Protein AF-A0A9N8VQR3-F1 (afdb_monomer_lite)

Secondary structure (DSSP, 8-state):
-PPEEEEEEE---------------PPPP--PPPSS-TTS-PPPPPPPSSHHHHHHHHHHHHHHHGGGSS----S-HHHHHHSS-TT-PPPPPPSSSSSB-TTT--BS--SS-SSSSSGGGTTT-EEEEEE-STTS-PPPHHHHHHHHHHHHHHHHHHHHS--STT-------EEE-SS-EEEEEE-TTS-EEEEEE-TT---HHHHHHHHHHHHIIIIIT-TT--TTS----HHHHHHHHHHHHHHH-

Sequence (249 aa):
MAQIFRLNLFRNSQQSSSHLFFRNLPSLFIQSYSTEPLFKSRPAPVPLANPREQKEFEELVRKNQGSFTSDSVQMDEEELLSSTHPDLRKKPPPQFEGDKNPETGEIGGPKQEPLIHGDWSYAGGLIYQKDFSEGLNKLTSNEYLVLAGTFHGVHAITSKISPVRNATSSGLEVLEADTFKLCCYQTLTGTKFLIIAEPTHGNIDLLLRRTYDIYCDYVMKNPFYTPEMPIKSELFDSNLAKLIKQVSS

pLDDT: mean 72.5, std 18.73, range [33.66, 94.88]

Organism: Funneliformis mosseae (NCBI:txid27381)

Foldseek 3Di:
DWDFFKKWKAFAADDDDDDDDDDDDDDDDDDDDDDDDPPDDDDDPDADPDPVVSVVVVVVCVVVVVVPDPPPPDDPPVVVVVVDDPPPDDDDDFPDDAQADPPPRDGNDGSHDPDDPVCLRNLTATQDMDTLDDPDDDDDPVVVRVVRSVQSVQQVVQQVPDPDPPDRDNGDAWDDDPAWIWGWDADPRRMIMIIIIGPPQPDVVVLSVVLVVLCCVQAVPDPPHDPPHHDPGPSSVVVNSVSSVVSVD

InterPro domains:
  IPR007233 Trafficking protein particle complex subunit [PF04099] (123-246)
  IPR007233 Trafficking protein particle complex subunit [PTHR23249] (123-247)
  IPR007233 Trafficking protein particle complex subunit [SM01399] (121-247)
  IPR011012 Longin-like domain superfamily [SSF64356] (123-246)

Radius of gyration: 26.96 Å; chains: 1; bounding box: 57×73×47 Å

Structure (mmCIF, N/CA/C/O backbone):
data_AF-A0A9N8VQR3-F1
#
_entry.id   AF-A0A9N8VQR3-F1
#
loop_
_atom_site.group_PDB
_atom_site.id
_atom_site.type_symbol
_atom_site.label_atom_id
_atom_site.label_alt_id
_atom_site.label_comp_id
_atom_site.label_asym_id
_atom_site.label_entity_id
_atom_site.label_seq_id
_atom_site.pdbx_PDB_ins_code
_atom_site.Cartn_x
_atom_site.Cartn_y
_atom_site.Cartn_z
_atom_site.occupancy
_atom_site.B_iso_or_equiv
_atom_site.auth_seq_id
_atom_site.auth_comp_id
_atom_site.auth_asym_id
_atom_site.auth_atom_id
_atom_site.pdbx_PDB_model_num
ATOM 1 N N . MET A 1 1 ? 10.978 -22.270 6.032 1.00 40.97 1 MET A N 1
ATOM 2 C CA . MET A 1 1 ? 10.238 -21.255 6.810 1.00 40.97 1 MET A CA 1
ATOM 3 C C . MET A 1 1 ? 10.091 -20.046 5.902 1.00 40.97 1 MET A C 1
ATOM 5 O O . MET A 1 1 ? 11.048 -19.298 5.776 1.00 40.97 1 MET A O 1
ATOM 9 N N . ALA A 1 2 ? 8.979 -19.943 5.173 1.00 35.94 2 ALA A N 1
ATOM 10 C CA . ALA A 1 2 ? 8.769 -18.872 4.198 1.00 35.94 2 ALA A CA 1
ATOM 11 C C . ALA A 1 2 ? 8.345 -17.594 4.932 1.00 35.94 2 ALA A C 1
ATOM 13 O O . ALA A 1 2 ? 7.398 -17.623 5.717 1.00 35.94 2 ALA A O 1
ATOM 14 N N . GLN A 1 3 ? 9.066 -16.498 4.707 1.00 38.88 3 GLN A N 1
ATOM 15 C CA . GLN A 1 3 ? 8.853 -15.233 5.405 1.00 38.88 3 GLN A CA 1
ATOM 16 C C . GLN A 1 3 ? 8.046 -14.250 4.549 1.00 38.88 3 GLN A C 1
ATOM 18 O O . GLN A 1 3 ? 8.356 -13.986 3.387 1.00 38.88 3 GLN A O 1
ATOM 23 N N . ILE A 1 4 ? 7.005 -13.677 5.157 1.00 39.53 4 ILE A N 1
ATOM 24 C CA . ILE A 1 4 ? 6.326 -12.485 4.647 1.00 39.53 4 ILE A CA 1
ATOM 25 C C . ILE A 1 4 ? 7.159 -11.286 5.088 1.00 39.53 4 ILE A C 1
ATOM 27 O O . ILE A 1 4 ? 7.404 -11.071 6.279 1.00 39.53 4 ILE A O 1
ATOM 31 N N . PHE A 1 5 ? 7.620 -10.508 4.121 1.00 39.16 5 PHE A N 1
ATOM 32 C CA . PHE A 1 5 ? 8.585 -9.453 4.368 1.00 39.16 5 PHE A CA 1
ATOM 33 C C . PHE A 1 5 ? 7.894 -8.123 4.695 1.00 39.16 5 PHE A C 1
ATOM 35 O O . PHE A 1 5 ? 8.273 -7.493 5.683 1.00 39.16 5 PHE A O 1
ATOM 42 N N . ARG A 1 6 ? 6.844 -7.727 3.952 1.00 39.53 6 ARG A N 1
ATOM 43 C CA . ARG A 1 6 ? 6.175 -6.411 4.081 1.00 39.53 6 ARG A CA 1
ATOM 44 C C . ARG A 1 6 ? 4.711 -6.410 3.648 1.00 39.53 6 ARG A C 1
ATOM 46 O O . ARG A 1 6 ? 4.374 -7.092 2.688 1.00 39.53 6 ARG A O 1
ATOM 53 N N . LEU A 1 7 ? 3.890 -5.561 4.278 1.00 49.47 7 LEU A N 1
ATOM 54 C CA . LEU A 1 7 ? 2.571 -5.142 3.775 1.00 49.47 7 LEU A CA 1
ATOM 55 C C . LEU A 1 7 ? 2.522 -3.607 3.617 1.00 49.47 7 LEU A C 1
ATOM 57 O O . LEU A 1 7 ? 2.831 -2.898 4.575 1.00 49.47 7 LEU A O 1
ATOM 61 N N . ASN A 1 8 ? 2.087 -3.100 2.457 1.00 56.47 8 ASN A N 1
ATOM 62 C CA . ASN A 1 8 ? 1.837 -1.674 2.192 1.00 56.47 8 ASN A CA 1
ATOM 63 C C . ASN A 1 8 ? 0.393 -1.433 1.715 1.00 56.47 8 ASN A C 1
ATOM 65 O O . ASN A 1 8 ? -0.155 -2.249 0.977 1.00 56.47 8 ASN A O 1
ATOM 69 N N . LEU A 1 9 ? -0.217 -0.309 2.105 1.00 43.94 9 LEU A N 1
ATOM 70 C CA . LEU A 1 9 ? -1.575 0.092 1.699 1.00 43.94 9 LEU A CA 1
ATOM 71 C C . LEU A 1 9 ? -1.576 1.473 1.021 1.00 43.94 9 LEU A C 1
ATOM 73 O O . LEU A 1 9 ? -0.987 2.407 1.566 1.00 43.94 9 LEU A O 1
ATOM 77 N N . PHE A 1 10 ? -2.278 1.616 -0.111 1.00 57.84 10 PHE A N 1
ATOM 78 C CA . PHE A 1 10 ? -2.476 2.878 -0.866 1.00 57.84 10 PHE A CA 1
ATOM 79 C C . PHE A 1 10 ? -3.953 3.105 -1.166 1.00 57.84 10 PHE A C 1
ATOM 81 O O . PHE A 1 10 ? -4.648 2.116 -1.301 1.00 57.84 10 PHE A O 1
ATOM 88 N N . ARG A 1 11 ? -4.453 4.331 -1.359 1.00 44.41 11 ARG A N 1
ATOM 89 C CA . ARG A 1 11 ? -5.837 4.610 -1.818 1.00 44.41 11 ARG A CA 1
ATOM 90 C C . ARG A 1 11 ? -5.855 5.735 -2.860 1.00 44.41 11 ARG A C 1
ATOM 92 O O . ARG A 1 11 ? -4.900 6.493 -2.939 1.00 44.41 11 ARG A O 1
ATOM 99 N N . ASN A 1 12 ? -6.874 5.774 -3.728 1.00 47.09 12 ASN A N 1
ATOM 100 C CA . ASN A 1 12 ? -7.189 6.949 -4.554 1.00 47.09 12 ASN A CA 1
ATOM 101 C C . ASN A 1 12 ? -8.692 6.986 -4.918 1.00 47.09 12 ASN A C 1
ATOM 103 O O . ASN A 1 12 ? -9.285 5.932 -5.157 1.00 47.09 12 ASN A O 1
ATOM 107 N N . SER A 1 13 ? -9.292 8.183 -4.978 1.00 42.62 13 SER A N 1
ATOM 108 C CA . SER A 1 13 ? -10.693 8.421 -5.342 1.00 42.62 13 SER A CA 1
ATOM 109 C C . SER A 1 13 ? -10.833 8.983 -6.767 1.00 42.62 13 SER A C 1
ATOM 111 O O . SER A 1 13 ? -10.441 10.107 -7.056 1.00 42.62 13 SER A O 1
ATOM 113 N N . GLN A 1 14 ? -11.482 8.179 -7.604 1.00 47.22 14 GLN A N 1
ATOM 114 C CA . GLN A 1 14 ? -12.162 8.473 -8.867 1.00 47.22 14 GLN A CA 1
ATOM 115 C C . GLN A 1 14 ? -11.408 8.908 -10.135 1.00 47.22 14 GLN A C 1
ATOM 117 O O . GLN A 1 14 ? -10.571 9.804 -10.173 1.00 47.22 14 GLN A O 1
ATOM 122 N N . GLN A 1 15 ? -11.856 8.223 -11.194 1.00 58.06 15 GLN A N 1
ATOM 123 C CA . GLN A 1 15 ? -11.617 8.392 -12.620 1.00 58.06 15 GLN A CA 1
ATOM 124 C C . GLN A 1 15 ? -12.243 9.691 -13.139 1.00 58.06 15 GLN A C 1
ATOM 126 O O . GLN A 1 15 ? -13.401 9.982 -12.853 1.00 58.06 15 GLN A O 1
ATOM 131 N N . SER A 1 16 ? -11.543 10.385 -14.035 1.00 34.97 16 SER A N 1
ATOM 132 C CA . SER A 1 16 ? -12.211 11.173 -15.069 1.00 34.97 16 SER A CA 1
ATOM 133 C C . SER A 1 16 ? -11.405 11.147 -16.362 1.00 34.97 16 SER A C 1
ATOM 135 O O . SER A 1 16 ? -10.209 11.438 -16.395 1.00 34.97 16 SER A O 1
ATOM 137 N N . SER A 1 17 ? -12.091 10.718 -17.417 1.00 48.66 17 SER A N 1
ATOM 138 C CA . SER A 1 17 ? -11.646 10.715 -18.801 1.00 48.66 17 SER A CA 1
ATOM 139 C C . SER A 1 17 ? -11.522 12.134 -19.336 1.00 48.66 17 SER A C 1
ATOM 141 O O . SER A 1 17 ? -12.496 12.879 -19.325 1.00 48.66 17 SER A O 1
ATOM 143 N N . SER A 1 18 ? -10.404 12.432 -19.988 1.00 37.47 18 SER A N 1
ATOM 144 C CA . SER A 1 18 ? -10.434 13.211 -21.227 1.00 37.47 18 SER A CA 1
ATOM 145 C C . SER A 1 18 ? -9.138 13.032 -22.006 1.00 37.47 18 SER A C 1
ATOM 147 O O . SER A 1 18 ? -8.046 12.979 -21.444 1.00 37.47 18 SER A O 1
ATOM 149 N N . HIS A 1 19 ? -9.328 12.891 -23.315 1.00 41.38 19 HIS A N 1
ATOM 150 C CA . HIS A 1 19 ? -8.345 12.760 -24.382 1.00 41.38 19 HIS A CA 1
ATOM 151 C C . HIS A 1 19 ? -7.182 13.758 -24.273 1.00 41.38 19 HIS A C 1
ATOM 153 O O . HIS A 1 19 ? -7.359 14.831 -23.713 1.00 41.38 19 HIS A O 1
ATOM 159 N N . LEU A 1 20 ? -6.034 13.428 -24.881 1.00 36.03 20 LEU A N 1
ATOM 160 C CA . LEU A 1 20 ? -5.411 14.201 -25.971 1.00 36.03 20 LEU A CA 1
ATOM 161 C C . LEU A 1 20 ? -4.079 13.547 -26.423 1.00 36.03 20 LEU A C 1
ATOM 163 O O . LEU A 1 20 ? -3.269 13.100 -25.620 1.00 36.03 20 LEU A O 1
ATOM 167 N N . PHE A 1 21 ? -3.946 13.493 -27.751 1.00 33.66 21 PHE A N 1
ATOM 168 C CA . PHE A 1 21 ? -2.788 13.396 -28.654 1.00 33.66 21 PHE A CA 1
ATOM 169 C C . PHE A 1 21 ? -1.443 12.786 -28.212 1.00 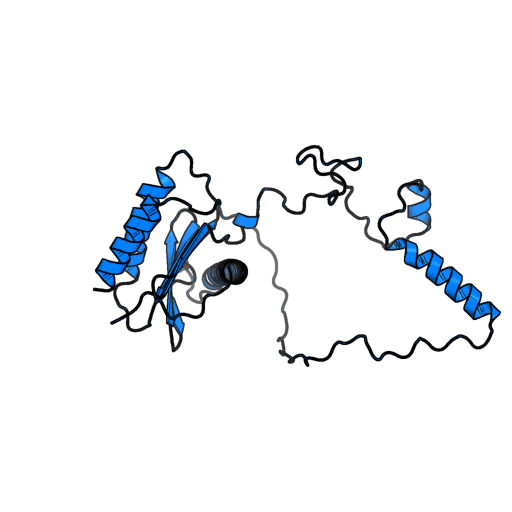33.66 21 PHE A C 1
ATOM 171 O O . PHE A 1 21 ? -0.731 13.278 -27.343 1.00 33.66 21 PHE A O 1
ATOM 178 N N . PHE A 1 22 ? -1.032 11.792 -29.007 1.00 34.28 22 PHE A N 1
ATOM 179 C CA . PHE A 1 22 ? 0.319 11.243 -29.088 1.00 34.28 22 PHE A CA 1
ATOM 180 C C . PHE A 1 22 ? 1.357 12.305 -29.484 1.00 34.28 22 PHE A C 1
ATOM 182 O O . PHE A 1 22 ? 1.241 12.945 -30.531 1.00 34.28 22 PHE A O 1
ATOM 189 N N . ARG A 1 23 ? 2.446 12.388 -28.714 1.00 38.19 23 ARG A N 1
ATOM 190 C CA . ARG A 1 23 ? 3.748 12.866 -29.192 1.00 38.19 23 ARG A CA 1
ATOM 191 C C . ARG A 1 23 ? 4.817 11.825 -28.858 1.00 38.19 23 ARG A C 1
ATOM 193 O O . ARG A 1 23 ? 4.935 11.397 -27.716 1.00 38.19 23 ARG A O 1
ATOM 200 N N . ASN A 1 24 ? 5.559 11.422 -29.888 1.00 34.59 24 ASN A N 1
ATOM 201 C CA . ASN A 1 24 ? 6.690 10.499 -29.819 1.00 34.59 24 ASN A CA 1
ATOM 202 C C . ASN A 1 24 ? 7.823 11.059 -28.944 1.00 34.59 24 ASN A C 1
ATOM 204 O O . ASN A 1 24 ? 8.195 12.223 -29.094 1.00 34.59 24 ASN A O 1
ATOM 208 N N . LEU A 1 25 ? 8.414 10.204 -28.108 1.00 39.56 25 LEU A N 1
ATOM 209 C CA . LEU A 1 25 ? 9.672 10.448 -27.394 1.00 39.56 25 LEU A CA 1
ATOM 210 C C . LEU A 1 25 ? 10.742 9.467 -27.904 1.00 39.56 25 LEU A C 1
ATOM 212 O O . LEU A 1 25 ? 10.434 8.279 -28.025 1.00 39.56 25 LEU A O 1
ATOM 216 N N . PRO A 1 26 ? 11.982 9.908 -28.190 1.00 41.44 26 PRO A N 1
ATOM 217 C CA . PRO A 1 26 ? 13.095 9.002 -28.438 1.00 41.44 26 PRO A CA 1
ATOM 218 C C . PRO A 1 26 ? 13.803 8.587 -27.136 1.00 41.44 26 PRO A C 1
ATOM 220 O O . PRO A 1 26 ? 13.648 9.201 -26.081 1.00 41.44 26 PRO A O 1
ATOM 223 N N . SER A 1 27 ? 14.565 7.498 -27.250 1.00 40.09 27 SER A N 1
ATOM 224 C CA . SER A 1 27 ? 15.168 6.693 -26.185 1.00 40.09 27 SER A CA 1
ATOM 225 C C . SER A 1 27 ? 16.097 7.446 -25.227 1.00 40.09 27 SER A C 1
ATOM 227 O O . SER A 1 27 ? 16.999 8.167 -25.654 1.00 40.09 27 SER A O 1
ATOM 229 N N . LEU A 1 28 ? 15.945 7.168 -23.932 1.00 36.41 28 LEU A N 1
ATOM 230 C CA . LEU A 1 28 ? 16.843 7.606 -22.866 1.00 36.41 28 LEU A CA 1
ATOM 231 C C . LEU A 1 28 ? 18.078 6.692 -22.794 1.00 36.41 28 LEU A C 1
ATOM 233 O O . LEU A 1 28 ? 17.952 5.498 -22.532 1.00 36.41 28 LEU A O 1
ATOM 237 N N . PHE A 1 29 ? 19.268 7.266 -22.980 1.00 37.16 29 PHE A N 1
ATOM 238 C CA . PHE A 1 29 ? 20.528 6.680 -22.518 1.00 37.16 29 PHE A CA 1
ATOM 239 C C . PHE A 1 29 ? 20.783 7.145 -21.080 1.00 37.16 29 PHE A C 1
ATOM 241 O O . PHE A 1 29 ? 20.782 8.342 -20.799 1.00 37.16 29 PHE A O 1
ATOM 248 N N . ILE A 1 30 ? 20.995 6.196 -20.169 1.00 39.81 30 ILE A N 1
ATOM 249 C CA . ILE A 1 30 ? 21.383 6.461 -18.781 1.00 39.81 30 ILE A CA 1
ATOM 250 C C . ILE A 1 30 ? 22.901 6.648 -18.756 1.00 39.81 30 ILE A C 1
ATOM 252 O O . ILE A 1 30 ? 23.643 5.709 -19.038 1.00 39.81 30 ILE A O 1
ATOM 256 N N . GLN A 1 31 ? 23.362 7.851 -18.420 1.00 39.91 31 GLN A N 1
ATOM 257 C CA . GLN A 1 31 ? 24.775 8.139 -18.186 1.00 39.91 31 GLN A CA 1
ATOM 258 C C . GLN A 1 31 ? 25.011 8.263 -16.676 1.00 39.91 31 GLN A C 1
ATOM 260 O O . GLN A 1 31 ? 24.325 9.011 -15.983 1.00 39.91 31 GLN A O 1
ATOM 265 N N . SER A 1 32 ? 25.952 7.475 -16.159 1.00 43.19 32 SER A N 1
ATOM 266 C CA . SER A 1 32 ? 26.353 7.438 -14.750 1.00 43.19 32 SER A CA 1
ATOM 267 C C . SER A 1 32 ? 27.062 8.731 -14.331 1.00 43.19 32 SER A C 1
ATOM 269 O O . SER A 1 32 ? 27.983 9.170 -15.023 1.00 43.19 32 SER A O 1
ATOM 271 N N . TYR A 1 33 ? 26.698 9.303 -13.179 1.00 45.34 33 TYR A N 1
ATOM 272 C CA . TYR A 1 33 ? 27.375 10.473 -12.610 1.00 45.34 33 TYR A CA 1
ATOM 273 C C . TYR A 1 33 ? 28.508 10.077 -11.651 1.00 45.34 33 TYR A C 1
ATOM 275 O O . TYR A 1 33 ? 28.357 9.194 -10.810 1.00 45.34 33 TYR A O 1
ATOM 283 N N . SER A 1 34 ? 29.637 10.771 -11.809 1.00 49.38 34 SER A N 1
ATOM 284 C CA . SER A 1 34 ? 30.832 10.744 -10.956 1.00 49.38 34 SER A CA 1
ATOM 285 C C . SER A 1 34 ? 30.602 11.487 -9.629 1.00 49.38 34 SER A C 1
ATOM 287 O O . SER A 1 34 ? 29.844 12.455 -9.581 1.00 49.38 34 SER A O 1
ATOM 289 N N . THR A 1 35 ? 31.278 11.056 -8.562 1.00 50.81 35 THR A N 1
ATOM 290 C CA . THR A 1 35 ? 31.126 11.500 -7.161 1.00 50.81 35 THR A CA 1
ATOM 291 C C . THR A 1 35 ? 31.999 12.706 -6.766 1.00 50.81 35 THR A C 1
ATOM 293 O O . THR A 1 35 ? 32.441 12.791 -5.624 1.00 50.81 35 THR A O 1
ATOM 296 N N . GLU A 1 36 ? 32.262 13.650 -7.672 1.00 55.88 36 GLU A N 1
ATOM 297 C CA . GLU A 1 36 ? 33.074 14.850 -7.383 1.00 55.88 36 GLU A CA 1
ATOM 298 C C . GLU A 1 36 ? 32.211 16.133 -7.381 1.00 55.88 36 GLU A C 1
ATOM 300 O O . GLU A 1 36 ? 31.395 16.329 -8.289 1.00 55.88 36 GLU A O 1
ATOM 305 N N . PRO A 1 37 ? 32.359 17.040 -6.393 1.00 52.84 37 PRO A N 1
ATOM 306 C CA . PRO A 1 37 ? 31.543 18.247 -6.296 1.00 52.84 37 PRO A CA 1
ATOM 307 C C . PRO A 1 37 ? 31.898 19.260 -7.401 1.00 52.84 37 PRO A C 1
ATOM 309 O O . PRO A 1 37 ? 32.976 19.852 -7.419 1.00 52.84 37 PRO A O 1
ATOM 312 N N . LEU A 1 38 ? 30.932 19.513 -8.289 1.00 54.91 38 LEU A N 1
ATOM 313 C CA . LEU A 1 38 ? 31.043 20.247 -9.564 1.00 54.91 38 LEU A CA 1
ATOM 314 C C . LEU A 1 38 ? 31.519 21.722 -9.495 1.00 54.91 38 LEU A C 1
ATOM 316 O O . LEU A 1 38 ? 31.681 22.361 -10.536 1.00 54.91 38 LEU A O 1
ATOM 320 N N . PHE A 1 39 ? 31.701 22.299 -8.304 1.00 57.56 39 PHE A N 1
ATOM 321 C CA . PHE A 1 39 ? 31.801 23.756 -8.118 1.00 57.56 39 PHE A CA 1
ATOM 322 C C . PHE A 1 39 ? 33.119 24.268 -7.523 1.00 57.56 39 PHE A C 1
ATOM 324 O O . PHE A 1 39 ? 33.269 25.476 -7.362 1.00 57.56 39 PHE A O 1
ATOM 331 N N . LYS A 1 40 ? 34.100 23.408 -7.216 1.00 56.22 40 LYS A N 1
ATOM 332 C CA . LYS A 1 40 ? 35.315 23.853 -6.502 1.00 56.22 40 LYS A CA 1
ATOM 333 C C . LYS A 1 40 ? 36.459 24.349 -7.401 1.00 56.22 40 LYS A C 1
ATOM 335 O O . LYS A 1 40 ? 37.403 24.944 -6.894 1.00 56.22 40 LYS A O 1
ATOM 340 N N . SER A 1 41 ? 36.391 24.132 -8.715 1.00 58.91 41 SER A N 1
ATOM 341 C CA . SER A 1 41 ? 37.528 24.326 -9.633 1.00 58.91 41 SER A CA 1
ATOM 342 C C . SER A 1 41 ? 37.186 25.087 -10.920 1.00 58.91 41 SER A C 1
ATOM 344 O O . SER A 1 41 ? 37.747 24.808 -11.978 1.00 58.91 41 SER A O 1
ATOM 346 N N . ARG A 1 42 ? 36.280 26.070 -10.867 1.00 58.06 42 ARG A N 1
ATOM 347 C CA . ARG A 1 42 ? 36.116 27.011 -11.986 1.00 58.06 42 ARG A CA 1
ATOM 348 C C . ARG A 1 42 ? 36.965 28.256 -11.720 1.00 58.06 42 ARG A C 1
ATOM 350 O O . ARG A 1 42 ? 36.713 28.918 -10.714 1.00 58.06 42 ARG A O 1
ATOM 357 N N . PRO A 1 43 ? 37.968 28.579 -12.561 1.00 54.25 43 PRO A N 1
ATOM 358 C CA . PRO A 1 43 ? 38.652 29.861 -12.450 1.00 54.25 43 PRO A CA 1
ATOM 359 C C . PRO A 1 43 ? 37.621 30.986 -12.598 1.00 54.25 43 PRO A C 1
ATOM 361 O O . PRO A 1 43 ? 36.653 30.849 -13.352 1.00 54.25 43 PRO A O 1
ATOM 364 N N . ALA A 1 44 ? 37.809 32.073 -11.847 1.00 61.56 44 ALA A N 1
ATOM 365 C CA . ALA A 1 44 ? 36.958 33.247 -11.970 1.00 61.56 44 ALA A CA 1
ATOM 366 C C . ALA A 1 44 ? 36.946 33.731 -13.434 1.00 61.56 44 ALA A C 1
ATOM 368 O O . ALA A 1 44 ? 37.956 33.578 -14.132 1.00 61.56 44 ALA A O 1
ATOM 369 N N . PRO A 1 45 ? 35.819 34.280 -13.919 1.00 68.69 45 PRO A N 1
ATOM 370 C CA . PRO A 1 45 ? 35.757 34.845 -15.258 1.00 68.69 45 PRO A CA 1
ATOM 371 C C . PRO A 1 45 ? 36.873 35.880 -15.433 1.00 68.69 45 PRO A C 1
ATOM 373 O O . PRO A 1 45 ? 37.148 36.672 -14.531 1.00 68.69 45 PRO A O 1
ATOM 376 N N . VAL A 1 46 ? 37.545 35.826 -16.582 1.00 73.44 46 VAL A N 1
ATOM 377 C CA . VAL A 1 46 ? 38.673 36.711 -16.887 1.00 73.44 46 VAL A CA 1
ATOM 378 C C . VAL A 1 46 ? 38.168 38.161 -16.880 1.00 73.44 46 VAL A C 1
ATOM 380 O O . VAL A 1 46 ? 37.179 38.437 -17.563 1.00 73.44 46 VAL A O 1
ATOM 383 N N . PRO A 1 47 ? 38.795 39.079 -16.119 1.00 75.94 47 PRO A N 1
ATOM 384 C CA . PRO A 1 47 ? 38.369 40.473 -16.085 1.00 75.94 47 PRO A CA 1
ATOM 385 C C . PRO A 1 47 ? 38.571 41.138 -17.452 1.00 75.94 47 PRO A C 1
ATOM 387 O O . PRO A 1 47 ? 39.485 40.788 -18.203 1.00 75.94 47 PRO A O 1
ATOM 390 N N . LEU A 1 48 ? 37.724 42.116 -17.768 1.00 79.81 48 LEU A N 1
ATOM 391 C CA . LEU A 1 48 ? 37.844 42.935 -18.971 1.00 79.81 48 LEU A CA 1
ATOM 392 C C . LEU A 1 48 ? 39.150 43.746 -18.953 1.00 79.81 48 LEU A C 1
ATOM 394 O O . LEU A 1 48 ? 39.647 44.143 -17.899 1.00 79.81 48 LEU A O 1
ATOM 398 N N . ALA A 1 49 ? 39.706 44.011 -20.139 1.00 75.75 49 ALA A N 1
ATOM 399 C CA . ALA A 1 49 ? 41.010 44.664 -20.290 1.00 75.75 49 ALA A CA 1
ATOM 400 C C . ALA A 1 49 ? 41.050 46.109 -19.751 1.00 75.75 49 ALA A C 1
ATOM 402 O O . ALA A 1 49 ? 42.112 46.588 -19.352 1.00 75.75 49 ALA A O 1
ATOM 403 N N . ASN A 1 50 ? 39.909 46.807 -19.731 1.00 86.56 50 ASN A N 1
ATOM 404 C CA . ASN A 1 50 ? 39.796 48.186 -19.269 1.00 86.56 50 ASN A CA 1
ATOM 405 C C . ASN A 1 50 ? 39.134 48.245 -17.874 1.00 86.56 50 ASN A C 1
ATOM 407 O O . ASN A 1 50 ? 37.976 47.839 -17.732 1.00 86.56 50 ASN A O 1
ATOM 411 N N . PRO A 1 51 ? 39.801 48.797 -16.839 1.00 81.81 51 PRO A N 1
ATOM 412 C CA . PRO A 1 51 ? 39.270 48.808 -15.472 1.00 81.81 51 PRO A CA 1
ATOM 413 C C . PRO A 1 51 ? 37.940 49.554 -15.303 1.00 81.81 51 PRO A C 1
ATOM 415 O O . PRO A 1 51 ? 37.175 49.256 -14.388 1.00 81.81 51 PRO A O 1
ATOM 418 N N . ARG A 1 52 ? 37.656 50.541 -16.165 1.00 84.94 52 ARG A N 1
ATOM 419 C CA . ARG A 1 52 ? 36.387 51.286 -16.121 1.00 84.94 52 ARG A CA 1
ATOM 420 C C . ARG A 1 52 ? 35.215 50.439 -16.614 1.00 84.94 52 ARG A C 1
ATOM 422 O O . ARG A 1 52 ? 34.172 50.438 -15.973 1.00 84.94 52 ARG A O 1
ATOM 429 N N . GLU A 1 53 ? 35.425 49.683 -17.687 1.00 83.25 53 GLU A N 1
ATOM 430 C CA . GLU A 1 53 ? 34.417 48.788 -18.272 1.00 83.25 53 GLU A CA 1
ATOM 431 C C . GLU A 1 53 ? 34.124 47.606 -17.345 1.00 83.25 53 GLU A C 1
ATOM 433 O O . GLU A 1 53 ? 32.971 47.224 -17.178 1.00 83.25 53 GLU A O 1
ATOM 438 N N . GLN A 1 54 ? 35.148 47.072 -16.668 1.00 84.12 54 GLN A N 1
ATOM 439 C CA . GLN A 1 54 ? 34.960 46.033 -15.654 1.00 84.12 54 GLN A CA 1
ATOM 440 C C . GLN A 1 54 ? 34.076 46.522 -14.498 1.00 84.12 54 GLN A C 1
ATOM 442 O O . GLN A 1 54 ? 33.172 45.808 -14.071 1.00 84.12 54 GLN A O 1
ATOM 447 N N . LYS A 1 55 ? 34.296 47.754 -14.018 1.00 85.56 55 LYS A N 1
ATOM 448 C CA . LYS A 1 55 ? 33.501 48.342 -12.933 1.00 85.56 55 LYS A CA 1
ATOM 449 C C . LYS A 1 55 ? 32.044 48.559 -13.344 1.00 85.56 55 LYS A C 1
ATOM 451 O O . LYS A 1 55 ? 31.143 48.282 -12.559 1.00 85.56 55 LYS A O 1
ATOM 456 N N . GLU A 1 56 ? 31.821 49.027 -14.569 1.00 86.06 56 GLU A N 1
ATOM 457 C CA . GLU A 1 56 ? 30.480 49.194 -15.131 1.00 86.06 56 GLU A CA 1
ATOM 458 C C . GLU A 1 56 ? 29.773 47.841 -15.301 1.00 86.06 56 GLU A C 1
ATOM 460 O O . GLU A 1 56 ? 28.626 47.686 -14.887 1.00 86.06 56 GLU A O 1
ATOM 465 N N . PHE A 1 57 ? 30.476 46.827 -15.812 1.00 82.19 57 PHE A N 1
ATOM 466 C CA . PHE A 1 57 ? 29.961 45.463 -15.926 1.00 82.19 57 PHE A CA 1
ATOM 467 C C . PHE A 1 57 ? 29.576 44.876 -14.561 1.00 82.19 57 PHE A C 1
ATOM 469 O O . PHE A 1 57 ? 28.479 44.345 -14.405 1.00 82.19 57 PHE A O 1
ATOM 476 N N . GLU A 1 58 ? 30.438 45.006 -13.553 1.00 81.38 58 GLU A N 1
ATOM 477 C CA . GLU A 1 58 ? 30.162 44.534 -12.192 1.00 81.38 58 GLU A CA 1
ATOM 478 C C . GLU A 1 58 ? 28.977 45.268 -11.552 1.00 81.38 58 GLU A C 1
ATOM 480 O O . GLU A 1 58 ? 28.168 44.657 -10.851 1.00 81.38 58 GLU A O 1
ATOM 485 N N . GLU A 1 59 ? 28.830 46.567 -11.815 1.00 83.81 59 GLU A N 1
ATOM 486 C CA . GLU A 1 59 ? 27.704 47.365 -11.337 1.00 83.81 59 GLU A CA 1
ATOM 487 C C . GLU A 1 59 ? 26.383 46.962 -12.009 1.00 83.81 59 GLU A C 1
ATOM 489 O O . GLU A 1 59 ? 25.375 46.793 -11.319 1.00 83.81 59 GLU A O 1
ATOM 494 N N . LEU A 1 60 ? 26.396 46.702 -13.318 1.00 75.00 60 LEU A N 1
ATOM 495 C CA . LEU A 1 60 ? 25.247 46.185 -14.067 1.00 75.00 60 LEU A CA 1
ATOM 496 C C . LEU A 1 60 ? 24.855 44.770 -13.628 1.00 75.00 60 LEU A C 1
ATOM 498 O O . LEU A 1 60 ? 23.673 44.482 -13.436 1.00 75.00 60 LEU A O 1
ATOM 502 N N . VAL A 1 61 ? 25.834 43.887 -13.419 1.00 72.50 61 VAL A N 1
ATOM 503 C CA . VAL A 1 61 ? 25.598 42.529 -12.913 1.00 72.50 61 VAL A CA 1
ATOM 504 C C . VAL A 1 61 ? 25.006 42.581 -11.509 1.00 72.50 61 VAL A C 1
ATOM 506 O O . VAL A 1 61 ? 24.013 41.905 -11.255 1.00 72.50 61 VAL A O 1
ATOM 509 N N . ARG A 1 62 ? 25.541 43.420 -10.615 1.00 73.69 62 ARG A N 1
ATOM 510 C CA . ARG A 1 62 ? 25.002 43.611 -9.260 1.00 73.69 62 ARG A CA 1
ATOM 511 C C . ARG A 1 62 ? 23.576 44.162 -9.283 1.00 73.69 62 ARG A C 1
ATOM 513 O O . ARG A 1 62 ? 22.742 43.707 -8.505 1.00 73.69 62 ARG A O 1
ATOM 520 N N . LYS A 1 63 ? 23.283 45.095 -10.193 1.00 75.31 63 LYS A N 1
ATOM 521 C CA . LYS A 1 63 ? 21.939 45.657 -10.378 1.00 75.31 63 LYS A CA 1
ATOM 522 C C . LYS A 1 63 ? 20.936 44.607 -10.875 1.00 75.31 63 LYS A C 1
ATOM 524 O O . LYS A 1 63 ? 19.812 44.577 -10.388 1.00 75.31 63 LYS A O 1
ATOM 529 N N . ASN A 1 64 ? 21.347 43.709 -11.773 1.00 61.03 64 ASN A N 1
ATOM 530 C CA . ASN A 1 64 ? 20.476 42.658 -12.316 1.00 61.03 64 ASN A CA 1
ATOM 531 C C . ASN A 1 64 ? 20.367 41.410 -11.420 1.00 61.03 64 ASN A C 1
ATOM 533 O O . ASN A 1 64 ? 19.332 40.747 -11.420 1.00 61.03 64 ASN A O 1
ATOM 537 N N . GLN A 1 65 ? 21.396 41.079 -10.631 1.00 57.97 65 GLN A N 1
ATOM 538 C CA . GLN A 1 65 ? 21.372 39.934 -9.707 1.00 57.97 65 GLN A CA 1
ATOM 539 C C . GLN A 1 65 ? 20.353 40.104 -8.570 1.00 57.97 65 GLN A C 1
ATOM 541 O O . GLN A 1 65 ? 19.814 39.107 -8.093 1.00 57.97 65 GLN A O 1
ATOM 546 N N . GLY A 1 66 ? 20.015 41.344 -8.195 1.00 49.59 66 GLY A N 1
ATOM 547 C CA . GLY A 1 66 ? 18.945 41.635 -7.232 1.00 49.59 66 GLY A CA 1
ATOM 548 C C . GLY A 1 66 ? 17.533 41.258 -7.706 1.00 49.59 66 GLY A C 1
ATOM 549 O O . GLY A 1 66 ? 16.613 41.216 -6.898 1.00 49.59 66 GLY A O 1
ATOM 550 N N . SER A 1 67 ? 17.346 40.927 -8.990 1.00 47.19 67 SER A N 1
ATOM 551 C CA . SER A 1 67 ? 16.041 40.553 -9.559 1.00 47.19 67 SER A CA 1
ATOM 552 C C . SER A 1 67 ? 15.616 39.104 -9.235 1.00 47.19 67 SER A C 1
ATOM 554 O O . SER A 1 67 ? 14.457 38.737 -9.416 1.00 47.19 67 SER A O 1
ATOM 556 N N . PHE A 1 68 ? 16.528 38.273 -8.712 1.00 44.72 68 PHE A N 1
ATOM 557 C CA . PHE A 1 68 ? 16.246 36.886 -8.299 1.00 44.72 68 PHE A CA 1
ATOM 558 C C . PHE A 1 68 ? 16.134 36.687 -6.777 1.00 44.72 68 PHE A C 1
ATOM 560 O O . PHE A 1 68 ? 15.863 35.571 -6.331 1.00 44.72 68 PHE A O 1
ATOM 567 N N . THR A 1 69 ? 16.296 37.743 -5.974 1.00 36.97 69 THR A N 1
ATOM 568 C CA . THR A 1 69 ? 16.057 37.719 -4.522 1.00 36.97 69 THR A CA 1
ATOM 569 C C . THR A 1 69 ? 14.709 38.358 -4.198 1.00 36.97 69 THR A C 1
ATOM 571 O O . THR A 1 69 ? 14.391 39.437 -4.688 1.00 36.97 69 THR A O 1
ATOM 574 N N . SER A 1 70 ? 13.912 37.680 -3.377 1.00 45.66 70 SER A N 1
ATOM 575 C CA . SER A 1 70 ? 12.506 37.957 -3.053 1.00 45.66 70 SER A CA 1
ATOM 576 C C . SER A 1 70 ? 12.260 39.185 -2.159 1.00 45.66 70 SER A C 1
ATOM 578 O O . SER A 1 70 ? 11.397 39.117 -1.292 1.00 45.66 70 SER A O 1
ATOM 580 N N . ASP A 1 71 ? 13.011 40.275 -2.326 1.00 38.53 71 ASP A N 1
ATOM 581 C CA . ASP A 1 71 ? 12.957 41.425 -1.406 1.00 38.53 71 ASP A CA 1
ATOM 582 C C . ASP A 1 71 ? 12.882 42.785 -2.124 1.00 38.53 71 ASP A C 1
ATOM 584 O O . ASP A 1 71 ? 13.526 43.761 -1.755 1.00 38.53 71 ASP A O 1
ATOM 588 N N . SER A 1 72 ? 12.086 42.856 -3.194 1.00 39.22 72 SER A N 1
ATOM 589 C CA . SER A 1 72 ? 11.687 44.120 -3.838 1.00 39.22 72 SER A CA 1
ATOM 590 C C . SER A 1 72 ? 10.169 44.300 -3.775 1.00 39.22 72 SER A C 1
ATOM 592 O O . SER A 1 72 ? 9.478 44.402 -4.783 1.00 39.22 72 SER A O 1
ATOM 594 N N . VAL A 1 73 ? 9.624 44.334 -2.559 1.00 43.66 73 VAL A N 1
ATOM 595 C CA . VAL A 1 73 ? 8.265 44.840 -2.320 1.00 43.66 73 VAL A CA 1
ATOM 596 C C . VAL A 1 73 ? 8.377 46.338 -2.062 1.00 43.66 73 VAL A C 1
ATOM 598 O O . VAL A 1 73 ? 8.452 46.748 -0.912 1.00 43.66 73 VAL A O 1
ATOM 601 N N . GLN A 1 74 ? 8.484 47.123 -3.138 1.00 42.84 74 GLN A N 1
ATOM 602 C CA . GLN A 1 74 ? 8.132 48.554 -3.236 1.00 42.84 74 GLN A CA 1
ATOM 603 C C . GLN A 1 74 ? 8.616 49.103 -4.588 1.00 42.84 74 GLN A C 1
ATOM 605 O O . GLN A 1 74 ? 9.498 49.953 -4.654 1.00 42.84 74 GLN A O 1
ATOM 610 N N . MET A 1 75 ? 8.075 48.587 -5.690 1.00 41.97 75 MET A N 1
ATOM 611 C CA . MET A 1 75 ? 8.096 49.303 -6.967 1.00 41.97 75 MET A CA 1
ATOM 612 C C . MET A 1 75 ? 6.730 49.120 -7.616 1.00 41.97 75 MET A C 1
ATOM 614 O O . MET A 1 75 ? 6.198 48.008 -7.632 1.00 41.97 75 MET A O 1
ATOM 618 N N . ASP A 1 76 ? 6.153 50.224 -8.079 1.00 44.41 76 ASP A N 1
ATOM 619 C CA . ASP A 1 76 ? 4.831 50.266 -8.690 1.00 44.41 76 ASP A CA 1
ATOM 620 C C . ASP A 1 76 ? 4.784 49.327 -9.911 1.00 44.41 76 ASP A C 1
ATOM 622 O O . ASP A 1 76 ? 5.752 49.223 -10.673 1.00 44.41 76 ASP A O 1
ATOM 626 N N . GLU A 1 77 ? 3.664 48.617 -10.101 1.00 51.38 77 GLU A N 1
ATOM 627 C CA . GLU A 1 77 ? 3.510 47.577 -11.136 1.00 51.38 77 GLU A CA 1
ATOM 628 C C . GLU A 1 77 ? 3.858 48.074 -12.555 1.00 51.38 77 GLU A C 1
ATOM 630 O O . GLU A 1 77 ? 4.314 47.290 -13.392 1.00 51.38 77 GLU A O 1
ATOM 635 N N . GLU A 1 78 ? 3.705 49.375 -12.820 1.00 49.09 78 GLU A N 1
ATOM 636 C CA . GLU A 1 78 ? 4.034 50.012 -14.100 1.00 49.09 78 GLU A CA 1
ATOM 637 C C . GLU A 1 78 ? 5.543 50.014 -14.416 1.00 49.09 78 GLU A C 1
ATOM 639 O O . GLU A 1 78 ? 5.929 49.865 -15.579 1.00 49.09 78 GLU A O 1
ATOM 644 N N . GLU A 1 79 ? 6.420 50.103 -13.411 1.00 48.66 79 GLU A N 1
ATOM 645 C CA . GLU A 1 79 ? 7.873 50.193 -13.617 1.00 48.66 79 GLU A CA 1
ATOM 646 C C . GLU A 1 79 ? 8.512 48.803 -13.831 1.00 48.66 79 GLU A C 1
ATOM 648 O O . GLU A 1 79 ? 9.446 48.638 -14.630 1.00 48.66 79 GLU A O 1
ATOM 653 N N . LEU A 1 80 ? 7.928 47.768 -13.211 1.00 50.09 80 LEU A N 1
ATOM 654 C CA . LEU A 1 80 ? 8.313 46.356 -13.358 1.00 50.09 80 LEU A CA 1
ATOM 655 C C . LEU A 1 80 ? 7.991 45.803 -14.761 1.00 50.09 80 LEU A C 1
ATOM 657 O O . LEU A 1 80 ? 8.717 44.966 -15.304 1.00 50.09 80 LEU A O 1
ATOM 661 N N . LEU A 1 81 ? 6.914 46.304 -15.371 1.00 48.31 81 LEU A N 1
ATOM 662 C CA . LEU A 1 81 ? 6.508 45.984 -16.743 1.00 48.31 81 LEU A CA 1
ATOM 663 C C . LEU A 1 81 ? 7.411 46.640 -17.798 1.00 48.31 81 LEU A C 1
ATOM 665 O O . LEU A 1 81 ? 7.559 46.082 -18.883 1.00 48.31 81 LEU A O 1
ATOM 669 N N . SER A 1 82 ? 8.053 47.772 -17.485 1.00 49.94 82 SER A N 1
ATOM 670 C CA . SER A 1 82 ? 8.987 48.435 -18.410 1.00 49.94 82 SER A CA 1
ATOM 671 C C . SER A 1 82 ? 10.369 47.764 -18.464 1.00 49.94 82 SER A C 1
ATOM 673 O O . SER A 1 82 ? 11.051 47.819 -19.487 1.00 49.94 82 SER A O 1
ATOM 675 N N . SER A 1 83 ? 10.772 47.095 -17.379 1.00 55.75 83 SER A N 1
ATOM 676 C CA . SER A 1 83 ? 12.092 46.463 -17.223 1.00 55.75 83 SER A CA 1
ATOM 677 C C . SER A 1 83 ? 12.136 44.991 -17.651 1.00 55.75 83 SER A C 1
ATOM 679 O O . SER A 1 83 ? 13.194 44.361 -17.606 1.00 55.75 83 SER A O 1
ATOM 681 N N . THR A 1 84 ? 11.010 44.443 -18.112 1.00 60.81 84 THR A N 1
ATOM 682 C CA . THR A 1 84 ? 10.848 43.011 -18.366 1.00 60.81 84 THR A CA 1
ATOM 683 C C . THR A 1 84 ? 10.443 42.750 -19.821 1.00 60.81 84 THR A C 1
ATOM 685 O O . THR A 1 84 ? 9.546 43.394 -20.352 1.00 60.81 84 THR A O 1
ATOM 688 N N . HIS A 1 85 ? 11.124 41.808 -20.483 1.00 57.91 85 HIS A N 1
ATOM 689 C CA . HIS A 1 85 ? 10.951 41.483 -21.908 1.00 57.91 85 HIS A CA 1
ATOM 690 C C . HIS A 1 85 ? 9.468 41.252 -22.293 1.00 57.91 85 HIS A C 1
ATOM 692 O O . HIS A 1 85 ? 8.767 40.566 -21.546 1.00 57.91 85 HIS A O 1
ATOM 698 N N . PRO A 1 86 ? 8.991 41.735 -23.462 1.00 70.69 86 PRO A N 1
ATOM 699 C CA . PRO A 1 86 ? 7.576 41.664 -23.865 1.00 70.69 86 PRO A CA 1
ATOM 700 C C . PRO A 1 86 ? 7.000 40.239 -23.909 1.00 70.69 86 PRO A C 1
ATOM 702 O O . PRO A 1 86 ? 5.818 40.043 -23.642 1.00 70.69 86 PRO A O 1
ATOM 705 N N . ASP A 1 87 ? 7.841 39.240 -24.182 1.00 66.56 87 ASP A N 1
ATOM 706 C CA . ASP A 1 87 ? 7.444 37.824 -24.202 1.00 66.56 87 ASP A CA 1
ATOM 707 C C . ASP A 1 87 ? 7.543 37.115 -22.839 1.00 66.56 87 ASP A C 1
ATOM 709 O O . ASP A 1 87 ? 7.314 35.903 -22.754 1.00 66.56 87 ASP A O 1
ATOM 713 N N . LEU A 1 88 ? 7.910 37.813 -21.753 1.00 69.94 88 LEU A N 1
ATOM 714 C CA . LEU A 1 88 ? 7.965 37.165 -20.448 1.00 69.94 88 LEU A CA 1
ATOM 715 C C . LEU A 1 88 ? 6.543 36.853 -19.976 1.00 69.94 88 LEU A C 1
ATOM 717 O O . LEU A 1 88 ? 5.741 37.732 -19.659 1.00 69.94 88 LEU A O 1
ATOM 721 N N . ARG A 1 89 ? 6.232 35.559 -19.904 1.00 64.38 89 ARG A N 1
ATOM 722 C CA . ARG A 1 89 ? 4.957 35.074 -19.383 1.00 64.38 89 ARG A CA 1
ATOM 723 C C . ARG A 1 89 ? 4.770 35.573 -17.947 1.00 64.38 89 ARG A C 1
ATOM 725 O O . ARG A 1 89 ? 5.547 35.214 -17.063 1.00 64.38 89 ARG A O 1
ATOM 732 N N . LYS A 1 90 ? 3.726 36.377 -17.718 1.00 68.12 90 LYS A N 1
ATOM 733 C CA . LYS A 1 90 ? 3.360 36.867 -16.382 1.00 68.12 90 LYS A CA 1
ATOM 734 C C . LYS A 1 90 ? 3.126 35.678 -15.447 1.00 68.12 90 LYS A C 1
ATOM 736 O O . LYS A 1 90 ? 2.433 34.726 -15.819 1.00 68.12 90 LYS A O 1
ATOM 741 N N . LYS A 1 91 ? 3.717 35.720 -14.249 1.00 61.75 91 LYS A N 1
ATOM 742 C CA . LYS A 1 91 ? 3.410 34.738 -13.202 1.00 61.75 91 LYS A CA 1
ATOM 743 C C . LYS A 1 91 ? 1.950 34.914 -12.758 1.00 61.75 91 LYS A C 1
ATOM 745 O O . LYS A 1 91 ? 1.436 36.032 -12.833 1.00 61.75 91 LYS A O 1
ATOM 750 N N . PRO A 1 92 ? 1.278 33.838 -12.316 1.00 72.06 92 PRO A N 1
ATOM 751 C CA . PRO A 1 92 ? -0.020 33.956 -11.665 1.00 72.06 92 PRO A CA 1
ATOM 752 C C . PRO A 1 92 ? 0.054 34.917 -10.467 1.00 72.06 92 PRO A C 1
ATOM 754 O O . PRO A 1 92 ? 1.098 34.964 -9.808 1.00 72.06 92 PRO A O 1
ATOM 757 N N . PRO A 1 93 ? -1.017 35.674 -10.180 1.00 74.56 93 PRO A N 1
ATOM 758 C CA . PRO A 1 93 ? -1.070 36.507 -8.986 1.00 74.56 93 PRO A CA 1
ATOM 759 C C . PRO A 1 93 ? -0.987 35.639 -7.713 1.00 74.56 93 PRO A C 1
ATOM 761 O O . PRO A 1 93 ? -1.433 34.486 -7.735 1.00 74.56 93 PRO A O 1
ATOM 764 N N . PRO A 1 94 ? -0.412 36.160 -6.613 1.00 74.94 94 PRO A N 1
ATOM 765 C CA . PRO A 1 94 ? -0.393 35.467 -5.323 1.00 74.94 94 PRO A CA 1
ATOM 766 C C . PRO A 1 94 ? -1.820 35.213 -4.807 1.00 74.94 94 PRO A C 1
ATOM 768 O O . PRO A 1 94 ? -2.743 35.956 -5.136 1.00 74.94 94 PRO A O 1
ATOM 771 N N . GLN A 1 95 ? -2.009 34.166 -3.997 1.00 75.88 95 GLN A N 1
ATOM 772 C CA . GLN A 1 95 ? -3.335 33.780 -3.485 1.00 75.88 95 GLN A CA 1
ATOM 773 C C . GLN A 1 95 ? -3.798 34.646 -2.306 1.00 75.88 95 GLN A C 1
ATOM 775 O O . GLN A 1 95 ? -5.000 34.773 -2.081 1.00 75.88 95 GLN A O 1
ATOM 780 N N . PHE A 1 96 ? -2.862 35.236 -1.559 1.00 76.31 96 PHE A N 1
ATOM 781 C CA . PHE A 1 96 ? -3.155 36.120 -0.435 1.00 76.31 96 PHE A CA 1
ATOM 782 C C . PHE A 1 96 ? -2.203 37.322 -0.384 1.00 76.31 96 PHE A C 1
ATOM 784 O O . PHE A 1 96 ? -1.059 37.264 -0.847 1.00 76.31 96 PHE A O 1
ATOM 791 N N . GLU A 1 97 ? -2.695 38.417 0.195 1.00 75.38 97 GLU A N 1
ATOM 792 C CA . GLU A 1 97 ? -1.940 39.646 0.441 1.00 75.38 97 GLU A CA 1
ATOM 793 C C . GLU A 1 97 ? -1.356 39.660 1.862 1.00 75.38 97 GLU A C 1
ATOM 795 O O . GLU A 1 97 ? -1.954 39.144 2.806 1.00 75.38 97 GLU A O 1
ATOM 800 N N . GLY A 1 98 ? -0.182 40.278 2.020 1.00 77.62 98 GLY A N 1
ATOM 801 C CA . GLY A 1 98 ? 0.546 40.343 3.291 1.00 77.62 98 GLY A CA 1
ATOM 802 C C . GLY A 1 98 ? 1.477 39.154 3.555 1.00 77.62 98 GLY A C 1
ATOM 803 O O . GLY A 1 98 ? 1.675 38.284 2.705 1.00 77.62 98 GLY A O 1
ATOM 804 N N . ASP A 1 99 ? 2.093 39.160 4.738 1.00 76.94 99 ASP A N 1
ATOM 805 C CA . ASP A 1 99 ? 3.088 38.155 5.145 1.00 76.94 99 ASP A CA 1
ATOM 806 C C . ASP A 1 99 ? 2.472 36.964 5.874 1.00 76.94 99 ASP A C 1
ATOM 808 O O . ASP A 1 99 ? 3.157 35.969 6.094 1.00 76.94 99 ASP A O 1
ATOM 812 N N . LYS A 1 100 ? 1.193 37.059 6.257 1.00 76.44 100 LYS A N 1
ATOM 813 C CA . LYS A 1 100 ? 0.483 36.038 7.023 1.00 76.44 100 LYS A CA 1
ATOM 814 C C . LYS A 1 100 ? -0.558 35.342 6.154 1.00 76.44 100 LYS A C 1
ATOM 816 O O . LYS A 1 100 ? -1.469 35.996 5.651 1.00 76.44 100 LYS A O 1
ATOM 821 N N . ASN A 1 101 ? -0.465 34.020 6.053 1.00 77.31 101 ASN A N 1
ATOM 822 C CA . ASN A 1 101 ? -1.486 33.214 5.393 1.00 77.31 101 ASN A CA 1
ATOM 823 C C . ASN A 1 101 ? -2.802 33.265 6.215 1.00 77.31 101 ASN A C 1
ATOM 825 O O . ASN A 1 101 ? -2.772 32.995 7.422 1.00 77.31 101 ASN A O 1
ATOM 829 N N . PRO A 1 102 ? -3.954 33.619 5.609 1.00 82.12 102 PRO A N 1
ATOM 830 C CA . PRO A 1 102 ? -5.238 33.700 6.310 1.00 82.12 102 PRO A CA 1
ATOM 831 C C . PRO A 1 102 ? -5.789 32.337 6.759 1.00 82.12 102 PRO A C 1
ATOM 833 O O . PRO A 1 102 ? -6.544 32.294 7.729 1.00 82.12 102 PRO A O 1
ATOM 836 N N . GLU A 1 103 ? -5.412 31.242 6.094 1.00 74.38 103 GLU A N 1
ATOM 837 C CA . GLU A 1 103 ? -5.876 29.884 6.401 1.00 74.38 103 GLU A CA 1
ATOM 838 C C . GLU A 1 103 ? -4.957 29.164 7.396 1.00 74.38 103 GLU A C 1
ATOM 840 O O . GLU A 1 103 ? -5.437 28.599 8.379 1.00 74.38 103 GLU A O 1
ATOM 845 N N . THR A 1 104 ? -3.636 29.201 7.187 1.00 70.50 104 THR A N 1
ATOM 846 C CA . THR A 1 104 ? -2.673 28.474 8.041 1.00 70.50 104 THR A CA 1
ATOM 847 C C . THR A 1 104 ? -2.118 29.320 9.188 1.00 70.50 104 THR A C 1
ATOM 849 O O . THR A 1 104 ? -1.602 28.786 10.169 1.00 70.50 104 THR A O 1
ATOM 852 N N . GLY A 1 105 ? -2.221 30.649 9.099 1.00 79.00 105 GLY A N 1
ATOM 853 C CA . GLY A 1 105 ? -1.664 31.577 10.083 1.00 79.00 105 GLY A CA 1
ATOM 854 C C . GLY A 1 105 ? -0.136 31.689 10.065 1.00 79.00 105 GLY A C 1
ATOM 855 O O . GLY A 1 105 ? 0.405 32.449 10.873 1.00 79.00 105 GLY A O 1
ATOM 856 N N . GLU A 1 106 ? 0.546 30.974 9.166 1.00 79.94 106 GLU A N 1
ATOM 857 C CA . GLU A 1 106 ? 1.999 31.018 8.999 1.00 79.94 106 GLU A CA 1
ATOM 858 C C . GLU A 1 106 ? 2.457 32.383 8.467 1.00 79.94 106 GLU A C 1
ATOM 860 O O . GLU A 1 106 ? 1.797 32.979 7.612 1.00 79.94 106 GLU A O 1
ATOM 865 N N . ILE A 1 107 ? 3.585 32.883 8.985 1.00 81.56 107 ILE A N 1
ATOM 866 C CA . ILE A 1 107 ? 4.182 34.167 8.595 1.00 81.56 107 ILE A CA 1
ATOM 867 C C . ILE A 1 107 ? 5.446 33.891 7.774 1.00 81.56 107 ILE A C 1
ATOM 869 O O . ILE A 1 107 ? 6.329 33.172 8.236 1.00 81.56 107 ILE A O 1
ATOM 873 N N . GLY A 1 108 ? 5.543 34.466 6.573 1.00 72.75 108 GLY A N 1
ATOM 874 C CA . GLY A 1 108 ? 6.711 34.327 5.692 1.00 72.75 108 GLY A CA 1
ATOM 875 C C . GLY A 1 108 ? 6.758 33.034 4.864 1.00 72.75 108 GLY A C 1
ATOM 876 O O . GLY A 1 108 ? 7.803 32.709 4.303 1.00 72.75 108 GLY A O 1
ATOM 877 N N . GLY A 1 109 ? 5.646 32.295 4.784 1.00 74.56 109 GLY A N 1
ATOM 878 C CA . GLY A 1 109 ? 5.498 31.123 3.916 1.00 74.56 109 GLY A CA 1
ATOM 879 C C . GLY A 1 109 ? 5.273 31.486 2.438 1.00 74.56 109 GLY A C 1
ATOM 880 O O . GLY A 1 109 ? 5.012 32.649 2.110 1.00 74.56 109 GLY A O 1
ATOM 881 N N . PRO A 1 110 ? 5.367 30.514 1.511 1.00 74.50 110 PRO A N 1
ATOM 882 C CA . PRO A 1 110 ? 5.041 30.746 0.107 1.00 74.50 110 PRO A CA 1
ATOM 883 C C . PRO A 1 110 ? 3.609 31.285 -0.036 1.00 74.50 110 PRO A C 1
ATOM 885 O O . PRO A 1 110 ? 2.661 30.717 0.497 1.00 74.50 110 PRO A O 1
ATOM 888 N N . LYS A 1 111 ? 3.441 32.374 -0.804 1.00 76.00 111 LYS A N 1
ATOM 889 C CA . LYS A 1 111 ? 2.138 33.045 -1.031 1.00 76.00 111 LYS A CA 1
ATOM 890 C C . LYS A 1 111 ? 1.149 32.256 -1.900 1.00 76.00 111 LYS A C 1
ATOM 892 O O . LYS A 1 111 ? 0.092 32.756 -2.284 1.00 76.00 111 LYS A O 1
ATOM 897 N N . GLN A 1 112 ? 1.538 31.041 -2.254 1.00 70.75 112 GLN A N 1
ATOM 898 C CA . GLN A 1 112 ? 0.733 30.042 -2.917 1.00 70.75 112 GLN A CA 1
ATOM 899 C C . GLN A 1 112 ? 0.941 28.756 -2.130 1.00 70.75 112 GLN A C 1
ATOM 901 O O . GLN A 1 112 ? 2.079 28.293 -2.027 1.00 70.75 112 GLN A O 1
ATOM 906 N N . GLU A 1 113 ? -0.140 28.212 -1.575 1.00 66.12 113 GLU A N 1
ATOM 907 C CA . GLU A 1 113 ? -0.072 26.953 -0.841 1.00 66.12 113 GLU A CA 1
ATOM 908 C C . GLU A 1 113 ? 0.417 25.864 -1.814 1.00 66.12 113 GLU A C 1
ATOM 910 O O . GLU A 1 113 ? -0.218 25.643 -2.854 1.00 66.12 113 GLU A O 1
ATOM 915 N N . PRO A 1 114 ? 1.566 25.214 -1.553 1.00 61.38 114 PRO A N 1
ATOM 916 C CA . PRO A 1 114 ? 2.106 24.203 -2.456 1.00 61.38 114 PRO A CA 1
ATOM 917 C C . PRO A 1 114 ? 1.208 22.963 -2.566 1.00 61.38 114 PRO A C 1
ATOM 919 O O . PRO A 1 114 ? 1.333 22.222 -3.538 1.00 61.38 114 PRO A O 1
ATOM 922 N N . LEU A 1 115 ? 0.318 22.738 -1.594 1.00 57.81 115 LEU A N 1
ATOM 923 C CA . LEU A 1 115 ? -0.616 21.615 -1.542 1.00 57.81 115 LEU A CA 1
ATOM 924 C C . LEU A 1 115 ? -2.046 22.129 -1.735 1.00 57.81 115 LEU A C 1
ATOM 926 O O . LEU A 1 115 ? -2.697 22.587 -0.795 1.00 57.81 115 LEU A O 1
ATOM 930 N N . ILE A 1 116 ? -2.541 22.066 -2.968 1.00 52.53 116 ILE A N 1
ATOM 931 C CA . ILE A 1 116 ? -3.906 22.480 -3.281 1.00 52.53 116 ILE A CA 1
ATOM 932 C C . ILE A 1 116 ? -4.816 21.259 -3.071 1.00 52.53 116 ILE A C 1
ATOM 934 O O . ILE A 1 116 ? -4.985 20.451 -3.979 1.00 52.53 116 ILE A O 1
ATOM 938 N N . HIS A 1 117 ? -5.440 21.178 -1.884 1.00 51.53 117 HIS A N 1
ATOM 939 C CA . HIS A 1 117 ? -6.419 20.156 -1.447 1.00 51.53 117 HIS A CA 1
ATOM 940 C C . HIS A 1 117 ? -5.901 18.919 -0.680 1.00 51.53 117 HIS A C 1
ATOM 942 O O . HIS A 1 117 ? -6.577 17.888 -0.676 1.00 51.53 117 HIS A O 1
ATOM 948 N N . GLY A 1 118 ? -4.767 18.985 0.031 1.00 45.47 118 GLY A N 1
ATOM 949 C CA . GLY A 1 118 ? -4.304 17.838 0.845 1.00 45.47 118 GLY A CA 1
ATOM 950 C C . GLY A 1 118 ? -3.923 16.615 -0.007 1.00 45.47 118 GLY A C 1
ATOM 951 O O . GLY A 1 118 ? -3.984 15.464 0.412 1.00 45.47 118 GLY A O 1
ATOM 952 N N . ASP A 1 119 ? -3.523 16.898 -1.233 1.00 44.94 119 ASP A N 1
ATOM 953 C CA . ASP A 1 119 ? -3.312 16.059 -2.402 1.00 44.94 119 ASP A CA 1
ATOM 954 C C . ASP A 1 119 ? -2.078 15.141 -2.330 1.00 44.94 119 ASP A C 1
ATOM 956 O O . ASP A 1 119 ? -1.837 14.364 -3.259 1.00 44.94 119 ASP A O 1
ATOM 960 N N . TRP A 1 120 ? -1.381 15.092 -1.184 1.00 47.16 120 TRP A N 1
ATOM 961 C CA . TRP A 1 120 ? -0.381 14.049 -0.883 1.00 47.16 120 TRP A CA 1
ATOM 962 C C . TRP A 1 120 ? -0.932 12.633 -1.142 1.00 47.16 120 TRP A C 1
ATOM 964 O O . TRP A 1 120 ? -0.227 11.704 -1.537 1.00 47.16 120 TRP A O 1
ATOM 974 N N . SER A 1 121 ? -2.236 12.493 -0.948 1.00 48.09 121 SER A N 1
ATOM 975 C CA . SER A 1 121 ? -3.032 11.278 -1.032 1.00 48.09 121 SER A CA 1
ATOM 976 C C . SER A 1 121 ? -3.343 10.834 -2.466 1.00 48.09 121 SER A C 1
ATOM 978 O O . SER A 1 121 ? -3.365 9.638 -2.761 1.00 48.09 121 SER A O 1
ATOM 980 N N . TYR A 1 122 ? -3.518 11.784 -3.394 1.00 48.25 122 TYR A N 1
ATOM 981 C CA . TYR A 1 122 ? -3.962 11.500 -4.766 1.00 48.25 122 TYR A CA 1
ATOM 982 C C . TYR A 1 122 ? -2.861 10.849 -5.624 1.00 48.25 122 TYR A C 1
ATOM 984 O O . TYR A 1 122 ? -3.145 10.182 -6.620 1.00 48.25 122 TYR A O 1
ATOM 992 N N . ALA A 1 123 ? -1.598 10.975 -5.206 1.00 57.38 123 ALA A N 1
ATOM 993 C CA . ALA A 1 123 ? -0.434 10.390 -5.871 1.00 57.38 123 ALA A CA 1
ATOM 994 C C . ALA A 1 123 ? -0.122 8.937 -5.444 1.00 57.38 123 ALA A C 1
ATOM 996 O O . ALA A 1 123 ? 0.910 8.389 -5.833 1.00 57.38 123 ALA A O 1
ATOM 997 N N . GLY A 1 124 ? -0.992 8.298 -4.652 1.00 68.25 124 GLY A N 1
ATOM 998 C CA . GLY A 1 124 ? -0.721 6.980 -4.073 1.00 68.25 124 GLY A CA 1
ATOM 999 C C . GLY A 1 124 ? 0.008 7.068 -2.736 1.00 68.25 124 GLY A C 1
ATOM 1000 O O . GLY A 1 124 ? 1.010 6.385 -2.533 1.00 68.25 124 GLY A O 1
ATOM 1001 N N . GLY A 1 125 ? -0.504 7.904 -1.830 1.00 79.00 125 GLY A N 1
ATOM 1002 C CA . GLY A 1 125 ? 0.042 8.072 -0.486 1.00 79.00 125 GLY A CA 1
ATOM 1003 C C . GLY A 1 125 ? 0.044 6.764 0.313 1.00 79.00 125 GLY A C 1
ATOM 1004 O O . GLY A 1 125 ? -0.951 6.037 0.359 1.00 79.00 125 GLY A O 1
ATOM 1005 N N . LEU A 1 126 ? 1.180 6.460 0.946 1.00 85.56 126 LEU A N 1
ATOM 1006 C CA . LEU A 1 126 ? 1.327 5.330 1.861 1.00 85.56 126 LEU A CA 1
ATOM 1007 C C . LEU A 1 126 ? 0.588 5.623 3.169 1.00 85.56 126 LEU A C 1
ATOM 1009 O O . LEU A 1 126 ? 1.005 6.491 3.934 1.00 85.56 126 LEU A O 1
ATOM 1013 N N . ILE A 1 127 ? -0.471 4.864 3.452 1.00 89.44 127 ILE A N 1
ATOM 1014 C CA . ILE A 1 127 ? -1.251 5.017 4.694 1.00 89.44 127 ILE A CA 1
ATOM 1015 C C . ILE A 1 127 ? -0.869 3.991 5.767 1.00 89.44 127 ILE A C 1
ATOM 1017 O O . ILE A 1 127 ? -1.248 4.138 6.926 1.00 89.44 127 ILE A O 1
ATOM 1021 N N . TYR A 1 128 ? -0.128 2.943 5.408 1.00 91.12 128 TYR A N 1
ATOM 1022 C CA . TYR A 1 128 ? 0.311 1.912 6.345 1.00 91.12 128 TYR A CA 1
ATOM 1023 C C . TYR A 1 128 ? 1.535 1.167 5.827 1.00 91.12 128 TYR A C 1
ATOM 1025 O O . TYR A 1 128 ? 1.559 0.771 4.660 1.00 91.12 128 TYR A O 1
ATOM 1033 N N . GLN A 1 129 ? 2.495 0.917 6.716 1.00 91.06 129 GLN A N 1
ATOM 1034 C CA . GLN A 1 129 ? 3.659 0.076 6.465 1.00 91.06 129 GLN A CA 1
ATOM 1035 C C . GLN A 1 129 ? 3.997 -0.725 7.722 1.00 91.06 129 GLN A C 1
ATOM 1037 O O . GLN A 1 129 ? 4.028 -0.188 8.831 1.00 91.06 129 GLN A O 1
ATOM 1042 N N . LYS A 1 130 ? 4.268 -2.020 7.537 1.00 89.12 130 LYS A N 1
ATOM 1043 C CA . LYS A 1 130 ? 4.752 -2.903 8.600 1.00 89.12 130 LYS A CA 1
ATOM 1044 C C . LYS A 1 130 ? 5.671 -3.982 8.038 1.00 89.12 130 LYS A C 1
ATOM 1046 O O . LYS A 1 130 ? 5.335 -4.639 7.050 1.00 89.12 130 LYS A O 1
ATOM 1051 N N . ASP A 1 131 ? 6.794 -4.178 8.721 1.00 88.25 131 ASP A N 1
ATOM 1052 C CA . ASP A 1 131 ? 7.743 -5.262 8.470 1.00 88.25 131 ASP A CA 1
ATOM 1053 C C . ASP A 1 131 ? 7.493 -6.380 9.493 1.00 88.25 131 ASP A C 1
ATOM 1055 O O . ASP A 1 131 ? 7.393 -6.109 10.693 1.00 88.25 131 ASP A O 1
ATOM 1059 N N . PHE A 1 132 ? 7.383 -7.627 9.025 1.00 84.31 132 PHE A N 1
ATOM 1060 C CA . PHE A 1 132 ? 7.098 -8.796 9.877 1.00 84.31 132 PHE A CA 1
ATOM 1061 C C . PHE A 1 132 ? 8.304 -9.713 10.086 1.00 84.31 132 PHE A C 1
ATOM 1063 O O . PHE A 1 132 ? 8.283 -10.549 10.985 1.00 84.31 132 PHE A O 1
ATOM 1070 N N . SER A 1 133 ? 9.351 -9.547 9.278 1.00 80.62 133 SER A N 1
ATOM 1071 C CA . SER A 1 133 ? 10.565 -10.358 9.339 1.00 80.62 133 SER A CA 1
ATOM 1072 C C . SER A 1 133 ? 11.735 -9.542 9.878 1.00 80.62 133 SER A C 1
ATOM 1074 O O . SER A 1 133 ? 12.032 -8.446 9.395 1.00 80.62 133 SER A O 1
ATOM 1076 N N . GLU A 1 134 ? 12.411 -10.088 10.884 1.00 66.50 134 GLU A N 1
ATOM 1077 C CA . GLU A 1 134 ? 13.602 -9.500 11.490 1.00 66.50 134 GLU A CA 1
ATOM 1078 C C . GLU A 1 134 ? 14.831 -9.956 10.687 1.00 66.50 134 GLU A C 1
ATOM 1080 O O . GLU A 1 134 ? 15.185 -11.130 10.706 1.00 66.50 134 GLU A O 1
ATOM 1085 N N . GLY A 1 135 ? 15.442 -9.049 9.916 1.00 67.44 135 GLY A N 1
ATOM 1086 C CA . GLY A 1 135 ? 16.620 -9.359 9.085 1.00 67.44 135 GLY A CA 1
ATOM 1087 C C . GLY A 1 135 ? 16.650 -8.690 7.708 1.00 67.44 135 GLY A C 1
ATOM 1088 O O . GLY A 1 135 ? 17.659 -8.758 7.014 1.00 67.44 135 GLY A O 1
ATOM 1089 N N . LEU A 1 136 ? 15.570 -8.017 7.308 1.00 72.00 136 LEU A N 1
ATOM 1090 C CA . LEU A 1 136 ? 15.532 -7.239 6.071 1.00 72.00 136 LEU A CA 1
ATOM 1091 C C . LEU A 1 136 ? 16.250 -5.896 6.209 1.00 72.00 136 LEU A C 1
ATOM 1093 O O . LEU A 1 136 ? 16.196 -5.251 7.260 1.00 72.00 136 LEU A O 1
ATOM 1097 N N . ASN A 1 137 ? 16.791 -5.409 5.091 1.00 79.94 137 ASN A N 1
ATOM 1098 C CA . ASN A 1 137 ? 17.191 -4.013 4.959 1.00 79.94 137 ASN A CA 1
ATOM 1099 C C . ASN A 1 137 ? 15.959 -3.115 5.132 1.00 79.94 137 ASN A C 1
ATOM 1101 O O . ASN A 1 137 ? 15.045 -3.089 4.297 1.00 79.94 137 ASN A O 1
ATOM 1105 N N . LYS A 1 138 ? 15.913 -2.396 6.255 1.00 81.56 138 LYS A N 1
ATOM 1106 C CA . LYS A 1 138 ? 14.841 -1.448 6.551 1.00 81.56 138 LYS A CA 1
ATOM 1107 C C . LYS A 1 138 ? 15.012 -0.231 5.657 1.00 81.56 138 LYS A C 1
ATOM 1109 O O . LYS A 1 138 ? 16.034 0.443 5.729 1.00 81.56 138 LYS A O 1
ATOM 1114 N N . LEU A 1 139 ? 14.010 0.019 4.821 1.00 84.12 139 LEU A N 1
ATOM 1115 C CA . LEU A 1 139 ? 13.923 1.282 4.107 1.00 84.12 139 LEU A CA 1
ATOM 1116 C C . LEU A 1 139 ? 13.500 2.371 5.098 1.00 84.12 139 LEU A C 1
ATOM 1118 O O . LEU A 1 139 ? 12.807 2.109 6.084 1.00 84.12 139 LEU A O 1
ATOM 1122 N N . THR A 1 140 ? 13.937 3.591 4.843 1.00 88.38 140 THR A N 1
ATOM 1123 C CA . THR A 1 140 ? 13.481 4.789 5.539 1.00 88.38 140 THR A CA 1
ATOM 1124 C C . THR A 1 140 ? 12.023 5.086 5.182 1.00 88.38 140 THR A C 1
ATOM 1126 O O . THR A 1 140 ? 11.529 4.701 4.121 1.00 88.38 140 THR A O 1
ATOM 1129 N N . SER A 1 141 ? 11.318 5.823 6.044 1.00 83.44 141 SER A N 1
ATOM 1130 C CA . SER A 1 141 ? 9.923 6.219 5.795 1.00 83.44 141 SER A CA 1
ATOM 1131 C C . SER A 1 141 ? 9.745 6.928 4.444 1.00 83.44 141 SER A C 1
ATOM 1133 O O . SER A 1 141 ? 8.774 6.675 3.736 1.00 83.44 141 SER A O 1
ATOM 1135 N N . ASN A 1 142 ? 10.715 7.760 4.053 1.00 86.88 142 ASN A N 1
ATOM 1136 C CA . ASN A 1 142 ? 10.702 8.473 2.775 1.00 86.88 142 ASN A CA 1
ATOM 1137 C C . ASN A 1 142 ? 10.857 7.526 1.584 1.00 86.88 142 ASN A C 1
ATOM 1139 O O . ASN A 1 142 ? 10.162 7.681 0.586 1.00 86.88 142 ASN A O 1
ATOM 1143 N N . GLU A 1 143 ? 11.717 6.515 1.685 1.00 87.19 143 GLU A N 1
ATOM 1144 C CA . GLU A 1 143 ? 11.876 5.518 0.623 1.00 87.19 143 GLU A CA 1
ATOM 1145 C C . GLU A 1 143 ? 10.598 4.703 0.415 1.00 87.19 143 GLU A C 1
ATOM 1147 O O . GLU A 1 143 ? 10.245 4.412 -0.725 1.00 87.19 143 GLU A O 1
ATOM 1152 N N . TYR A 1 144 ? 9.848 4.393 1.479 1.00 87.31 144 TYR A N 1
ATOM 1153 C CA . TYR A 1 144 ? 8.538 3.759 1.317 1.00 87.31 144 TYR A CA 1
ATOM 1154 C C . TYR A 1 144 ? 7.506 4.675 0.669 1.00 87.31 144 TYR A C 1
ATOM 1156 O O . TYR A 1 144 ? 6.704 4.201 -0.132 1.00 87.31 144 TYR A O 1
ATOM 1164 N N . LEU A 1 145 ? 7.524 5.973 0.982 1.00 86.62 145 LEU A N 1
ATOM 1165 C CA . LEU A 1 145 ? 6.667 6.960 0.320 1.00 86.62 145 LEU A CA 1
ATOM 1166 C C . LEU A 1 145 ? 6.997 7.072 -1.176 1.00 86.62 145 LEU A C 1
ATOM 1168 O O . LEU A 1 145 ? 6.098 7.162 -2.009 1.00 86.62 145 LEU A O 1
ATOM 1172 N N . VAL A 1 146 ? 8.277 6.995 -1.542 1.00 89.25 146 VAL A N 1
ATOM 1173 C CA . VAL A 1 146 ? 8.699 6.964 -2.949 1.00 89.25 146 VAL A CA 1
ATOM 1174 C C . VAL A 1 146 ? 8.297 5.646 -3.619 1.00 89.25 146 VAL A C 1
ATOM 1176 O O . VAL A 1 146 ? 7.774 5.660 -4.736 1.00 89.25 146 VAL A O 1
ATOM 1179 N N . LEU A 1 147 ? 8.486 4.507 -2.945 1.00 87.50 147 LEU A N 1
ATOM 1180 C CA . LEU A 1 147 ? 8.075 3.186 -3.433 1.00 87.50 147 LEU A CA 1
ATOM 1181 C C . LEU A 1 147 ? 6.569 3.147 -3.713 1.00 87.50 147 LEU A C 1
ATOM 1183 O O . LEU A 1 147 ? 6.142 2.643 -4.750 1.00 87.50 147 LEU A O 1
ATOM 1187 N N . ALA A 1 148 ? 5.784 3.720 -2.806 1.00 87.75 148 ALA A N 1
ATOM 1188 C CA . ALA A 1 148 ? 4.343 3.869 -2.902 1.00 87.75 148 ALA A CA 1
ATOM 1189 C C . ALA A 1 148 ? 3.898 4.616 -4.160 1.00 87.75 148 ALA A C 1
ATOM 1191 O O . ALA A 1 148 ? 3.159 4.067 -4.981 1.00 87.75 148 ALA A O 1
ATOM 1192 N N . GLY A 1 149 ? 4.402 5.841 -4.341 1.00 88.19 149 GLY A N 1
ATOM 1193 C CA . GLY A 1 149 ? 4.075 6.666 -5.503 1.00 88.19 149 GLY A CA 1
ATOM 1194 C C . GLY A 1 149 ? 4.548 6.033 -6.813 1.00 88.19 149 GLY A C 1
ATOM 1195 O O . GLY A 1 149 ? 3.819 6.017 -7.806 1.00 88.19 149 GLY A O 1
ATOM 1196 N N . THR A 1 150 ? 5.734 5.416 -6.803 1.00 90.12 150 THR A N 1
ATOM 1197 C CA . THR A 1 150 ? 6.271 4.700 -7.970 1.00 90.12 150 THR A CA 1
ATOM 1198 C C . THR A 1 150 ? 5.368 3.534 -8.352 1.00 90.12 150 THR A C 1
ATOM 1200 O O . THR A 1 150 ? 4.963 3.418 -9.510 1.00 90.12 150 THR A O 1
ATOM 1203 N N . PHE A 1 151 ? 4.997 2.693 -7.383 1.00 90.38 151 PHE A N 1
ATOM 1204 C CA . PHE A 1 151 ? 4.101 1.570 -7.628 1.00 90.38 151 PHE A CA 1
ATOM 1205 C C . PHE A 1 151 ? 2.737 2.045 -8.131 1.00 90.38 151 PHE A C 1
ATOM 1207 O O . PHE A 1 151 ? 2.195 1.469 -9.072 1.00 90.38 151 PHE A O 1
ATOM 1214 N N . HIS A 1 152 ? 2.195 3.120 -7.554 1.00 88.00 152 HIS A N 1
ATOM 1215 C CA . HIS A 1 152 ? 0.933 3.701 -7.998 1.00 88.00 152 HIS A CA 1
ATOM 1216 C C . HIS A 1 152 ? 0.976 4.095 -9.481 1.00 88.00 152 HIS A C 1
ATOM 1218 O O . HIS A 1 152 ? 0.067 3.748 -10.240 1.00 88.00 152 HIS A O 1
ATOM 1224 N N . GLY A 1 153 ? 2.057 4.757 -9.906 1.00 89.62 153 GLY A N 1
ATOM 1225 C CA . GLY A 1 153 ? 2.288 5.103 -11.306 1.00 89.62 153 GLY A CA 1
ATOM 1226 C C . GLY A 1 153 ? 2.400 3.869 -12.204 1.00 89.62 153 GLY A C 1
ATOM 1227 O O . GLY A 1 153 ? 1.712 3.781 -13.222 1.00 89.62 153 GLY A O 1
ATOM 1228 N N . VAL A 1 154 ? 3.205 2.877 -11.810 1.00 91.12 154 VAL A N 1
ATOM 1229 C CA . VAL A 1 154 ? 3.384 1.627 -12.570 1.00 91.12 154 VAL A CA 1
ATOM 1230 C C . VAL A 1 154 ? 2.062 0.865 -12.712 1.00 91.12 154 VAL A C 1
ATOM 1232 O O . VAL A 1 154 ? 1.727 0.401 -13.804 1.00 91.12 154 VAL A O 1
ATOM 1235 N N . HIS A 1 155 ? 1.260 0.784 -11.650 1.00 88.69 155 HIS A N 1
ATOM 1236 C CA . HIS A 1 155 ? -0.066 0.161 -11.666 1.00 88.69 155 HIS A CA 1
ATOM 1237 C C . HIS A 1 155 ? -1.018 0.857 -12.652 1.00 88.69 155 HIS A C 1
ATOM 1239 O O . HIS A 1 155 ? -1.749 0.215 -13.407 1.00 88.69 155 HIS A O 1
ATOM 1245 N N . ALA A 1 156 ? -0.980 2.190 -12.697 1.00 87.81 156 ALA A N 1
ATOM 1246 C CA . ALA A 1 156 ? -1.783 2.966 -13.636 1.00 87.81 156 ALA A CA 1
ATOM 1247 C C . ALA A 1 156 ? -1.317 2.785 -15.092 1.00 87.81 156 ALA A C 1
ATOM 1249 O O . ALA A 1 156 ? -2.148 2.707 -15.996 1.00 87.81 156 ALA A O 1
ATOM 1250 N N . ILE A 1 157 ? -0.010 2.672 -15.340 1.00 89.50 157 ILE A N 1
ATOM 1251 C CA . ILE A 1 157 ? 0.536 2.441 -16.686 1.00 89.50 157 ILE A CA 1
ATOM 1252 C C . ILE A 1 157 ? 0.176 1.035 -17.177 1.00 89.50 157 ILE A C 1
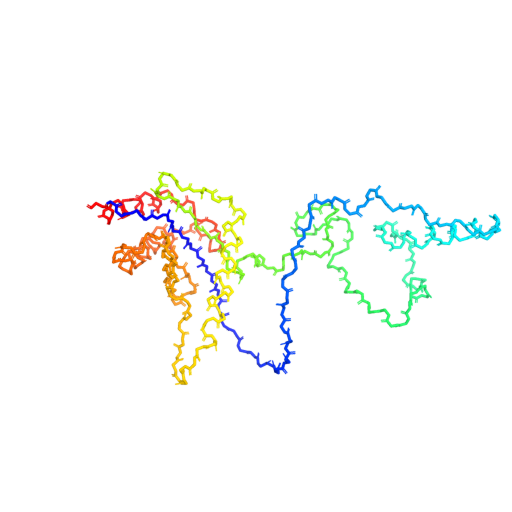ATOM 1254 O O . ILE A 1 157 ? -0.347 0.889 -18.280 1.00 89.50 157 ILE A O 1
ATOM 1258 N N . THR A 1 158 ? 0.395 0.012 -16.348 1.00 89.44 158 THR A N 1
ATOM 1259 C CA . THR A 1 158 ? 0.125 -1.405 -16.669 1.00 89.44 158 THR A CA 1
ATOM 1260 C C . THR A 1 158 ? -1.338 -1.675 -17.025 1.00 89.44 158 THR A C 1
ATOM 1262 O O . THR A 1 158 ? -1.608 -2.478 -17.917 1.00 89.44 158 THR A O 1
ATOM 1265 N N . SER A 1 159 ? -2.289 -0.943 -16.431 1.00 86.62 159 SER A N 1
ATOM 1266 C CA . SER A 1 159 ? -3.704 -1.032 -16.834 1.00 86.62 159 SER A CA 1
ATOM 1267 C C . SER A 1 159 ? -3.977 -0.489 -18.248 1.00 86.62 159 SER A C 1
ATOM 1269 O O . SER A 1 159 ? -4.889 -0.962 -18.923 1.00 86.62 159 SER A O 1
ATOM 1271 N N . LYS A 1 160 ? -3.169 0.464 -18.740 1.00 86.81 160 LYS A N 1
ATOM 1272 C CA . LYS A 1 160 ? -3.341 1.105 -20.058 1.00 86.81 160 LYS A CA 1
ATOM 1273 C C . LYS A 1 160 ? -2.555 0.440 -21.185 1.00 86.81 160 LYS A C 1
ATOM 1275 O O . LYS A 1 160 ? -2.992 0.497 -22.329 1.00 86.81 160 LYS A O 1
ATOM 1280 N N . ILE A 1 161 ? -1.410 -0.1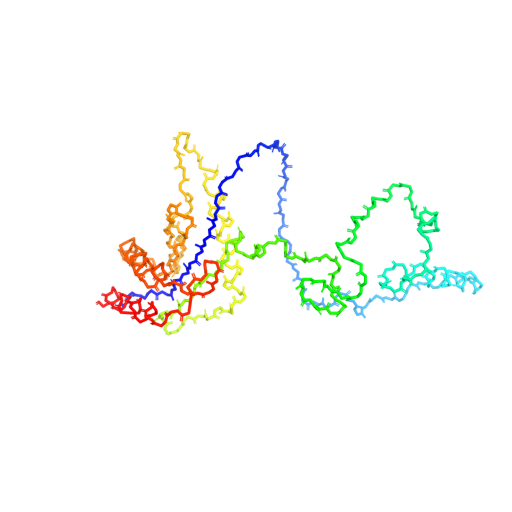74 -20.886 1.00 87.62 161 ILE A N 1
ATOM 1281 C CA . ILE A 1 161 ? -0.544 -0.807 -21.900 1.00 87.62 161 ILE A CA 1
ATOM 1282 C C . ILE A 1 161 ? -0.938 -2.257 -22.220 1.00 87.62 161 ILE A C 1
ATOM 1284 O O . ILE A 1 161 ? -0.211 -2.938 -22.941 1.00 87.62 161 ILE A O 1
ATOM 1288 N N . SER A 1 162 ? -2.060 -2.744 -21.678 1.00 82.62 162 SER A N 1
ATOM 1289 C CA . SER A 1 162 ? -2.531 -4.107 -21.928 1.00 82.62 162 SER A CA 1
ATOM 1290 C C . SER A 1 162 ? -2.723 -4.351 -23.434 1.00 82.62 162 SER A C 1
ATOM 1292 O O . SER A 1 162 ? -3.489 -3.629 -24.077 1.00 82.62 162 SER A O 1
ATOM 1294 N N . PRO A 1 163 ? -2.064 -5.367 -24.022 1.00 83.75 163 PRO A N 1
ATOM 1295 C CA . PRO A 1 163 ? -2.153 -5.647 -25.455 1.00 83.75 163 PRO A CA 1
ATOM 1296 C C . PRO A 1 163 ? -3.465 -6.346 -25.848 1.00 83.75 163 PRO A C 1
ATOM 1298 O O . PRO A 1 163 ? -3.790 -6.441 -27.035 1.00 83.75 163 PRO A O 1
ATOM 1301 N N . VAL A 1 164 ? -4.221 -6.856 -24.871 1.00 83.19 164 VAL A N 1
ATOM 1302 C CA . VAL A 1 164 ? -5.453 -7.610 -25.109 1.00 83.19 164 VAL A CA 1
ATOM 1303 C C . VAL A 1 164 ? -6.602 -6.639 -25.369 1.00 83.19 164 VAL A C 1
ATOM 1305 O O . VAL A 1 164 ? -7.099 -5.966 -24.466 1.00 83.19 164 VAL A O 1
ATOM 1308 N N . ARG A 1 165 ? -7.041 -6.572 -26.629 1.00 64.75 165 ARG A N 1
ATOM 1309 C CA . ARG A 1 165 ? -8.163 -5.725 -27.052 1.00 64.75 165 ARG A CA 1
ATOM 1310 C C . ARG A 1 165 ? -9.449 -6.192 -26.358 1.00 64.75 165 ARG A C 1
ATOM 1312 O O . ARG A 1 165 ? -9.757 -7.378 -26.378 1.00 64.75 165 ARG A O 1
ATOM 1319 N N . ASN A 1 166 ? -10.196 -5.251 -25.779 1.00 65.88 166 ASN A N 1
ATOM 1320 C CA . ASN A 1 166 ? -11.474 -5.451 -25.072 1.00 65.88 166 ASN A CA 1
ATOM 1321 C C . ASN A 1 166 ? -11.402 -6.119 -23.687 1.00 65.88 166 ASN A C 1
ATOM 1323 O O . ASN A 1 166 ? -12.449 -6.355 -23.089 1.00 65.88 166 ASN A O 1
ATOM 1327 N N . ALA A 1 167 ? -10.209 -6.374 -23.143 1.00 68.12 167 ALA A N 1
ATOM 1328 C CA . ALA A 1 167 ? -10.064 -6.740 -21.738 1.00 68.12 167 ALA A CA 1
ATOM 1329 C C . ALA A 1 167 ? -9.781 -5.482 -20.907 1.00 68.12 167 ALA A C 1
ATOM 1331 O O . ALA A 1 167 ? -8.793 -4.782 -21.136 1.00 68.12 167 ALA A O 1
ATOM 1332 N N . THR A 1 168 ? -10.637 -5.185 -19.929 1.00 70.62 168 THR A N 1
ATOM 1333 C CA . THR A 1 168 ? -10.330 -4.182 -18.905 1.00 70.62 168 THR A CA 1
ATOM 1334 C C . THR A 1 168 ? -9.230 -4.743 -18.008 1.00 70.62 168 THR A C 1
ATOM 1336 O O . THR A 1 168 ? -9.486 -5.645 -17.214 1.00 70.62 168 THR A O 1
ATOM 1339 N N . SER A 1 169 ? -8.002 -4.248 -18.163 1.00 80.50 169 SER A N 1
ATOM 1340 C CA . SER A 1 169 ? -6.887 -4.633 -17.296 1.00 80.50 169 SER A CA 1
ATOM 1341 C C . SER A 1 169 ? -7.028 -3.959 -15.930 1.00 80.50 169 SER A C 1
ATOM 1343 O O . SER A 1 169 ? -7.200 -2.742 -15.846 1.00 80.50 169 SER A O 1
ATOM 1345 N N . SER A 1 170 ? -6.949 -4.752 -14.865 1.00 81.56 170 SER A N 1
ATOM 1346 C CA . SER A 1 170 ? -6.967 -4.318 -13.461 1.00 81.56 170 SER A CA 1
ATOM 1347 C C . SER A 1 170 ? -5.671 -3.617 -13.028 1.00 81.56 170 SER A C 1
ATOM 1349 O O . SER A 1 170 ? -5.652 -2.982 -11.971 1.00 81.56 170 SER A O 1
ATOM 1351 N N . GLY A 1 171 ? -4.612 -3.673 -13.847 1.00 87.06 171 GLY A N 1
ATOM 1352 C CA . GLY A 1 171 ? -3.288 -3.112 -13.562 1.00 87.06 171 GLY A CA 1
ATOM 1353 C C . GLY A 1 171 ? -2.271 -4.170 -13.134 1.00 87.06 171 GLY A C 1
ATOM 1354 O O . GLY A 1 171 ? -2.359 -5.326 -13.541 1.00 87.06 171 GLY A O 1
ATOM 1355 N N . LEU A 1 172 ? -1.271 -3.763 -12.349 1.00 89.00 172 LEU A N 1
ATOM 1356 C CA . LEU A 1 172 ? -0.195 -4.639 -11.884 1.00 89.00 172 LEU A CA 1
ATOM 1357 C C . LEU A 1 172 ? -0.657 -5.447 -10.665 1.00 89.00 172 LEU A C 1
ATOM 1359 O O . LEU A 1 172 ? -0.783 -4.904 -9.570 1.00 89.00 172 LEU A O 1
ATOM 1363 N N . GLU A 1 173 ? -0.871 -6.748 -10.843 1.00 90.31 173 GLU A N 1
ATOM 1364 C CA . GLU A 1 173 ? -1.280 -7.652 -9.755 1.00 90.31 173 GLU A CA 1
ATOM 1365 C C . GLU A 1 173 ? -0.095 -8.387 -9.121 1.00 90.31 173 GLU A C 1
ATOM 1367 O O . GLU A 1 173 ? -0.042 -8.548 -7.907 1.00 90.31 173 GLU A O 1
ATOM 1372 N N . VAL A 1 174 ? 0.886 -8.812 -9.918 1.00 91.31 174 VAL A N 1
ATOM 1373 C CA . VAL A 1 174 ? 2.047 -9.568 -9.435 1.00 91.31 174 VAL A CA 1
ATOM 1374 C C . VAL A 1 174 ? 3.310 -9.066 -10.125 1.00 91.31 174 VAL A C 1
ATOM 1376 O O . VAL A 1 174 ? 3.368 -8.988 -11.349 1.00 91.31 174 VAL A O 1
ATOM 1379 N N . LEU A 1 175 ? 4.328 -8.749 -9.328 1.00 91.25 175 LEU A N 1
ATOM 1380 C CA . LEU A 1 175 ? 5.686 -8.455 -9.767 1.00 91.25 175 LEU A CA 1
ATOM 1381 C C . LEU A 1 175 ? 6.627 -9.451 -9.096 1.00 91.25 175 LEU A C 1
ATOM 1383 O O . LEU A 1 175 ? 6.786 -9.446 -7.878 1.00 91.25 175 LEU A O 1
ATOM 1387 N N . GLU A 1 176 ? 7.223 -10.324 -9.893 1.00 90.81 176 GLU A N 1
ATOM 1388 C CA . GLU A 1 176 ? 8.134 -11.366 -9.429 1.00 90.81 176 GLU A CA 1
ATOM 1389 C C . GLU A 1 176 ? 9.569 -11.000 -9.806 1.00 90.81 176 GLU A C 1
ATOM 1391 O O . GLU A 1 176 ? 9.840 -10.587 -10.933 1.00 90.81 176 GLU A O 1
ATOM 1396 N N . ALA A 1 177 ? 10.471 -11.117 -8.839 1.00 89.50 177 ALA A N 1
ATOM 1397 C CA . ALA A 1 177 ? 11.907 -10.968 -8.993 1.00 89.50 177 ALA A CA 1
ATOM 1398 C C . ALA A 1 177 ? 12.606 -12.202 -8.406 1.00 89.50 177 ALA A C 1
ATOM 1400 O O . ALA A 1 177 ? 11.989 -13.003 -7.704 1.00 89.50 177 ALA A O 1
ATOM 1401 N N . ASP A 1 178 ? 13.912 -12.323 -8.636 1.00 90.81 178 ASP A N 1
ATOM 1402 C CA . ASP A 1 178 ? 14.691 -13.498 -8.222 1.00 90.81 178 ASP A CA 1
ATOM 1403 C C . ASP A 1 178 ? 14.656 -13.744 -6.703 1.00 90.81 178 ASP A C 1
ATOM 1405 O O . ASP A 1 178 ? 14.738 -14.881 -6.243 1.00 90.81 178 ASP A O 1
ATOM 1409 N N . THR A 1 179 ? 14.550 -12.673 -5.909 1.00 88.38 179 THR A N 1
ATOM 1410 C CA . THR A 1 179 ? 14.644 -12.725 -4.440 1.00 88.38 179 THR A CA 1
ATOM 1411 C C . THR A 1 179 ? 13.320 -12.486 -3.725 1.00 88.38 179 THR A C 1
ATOM 1413 O O . THR A 1 179 ? 13.172 -12.867 -2.564 1.00 88.38 179 THR A O 1
ATOM 1416 N N . PHE A 1 180 ? 12.352 -11.849 -4.380 1.00 89.31 180 PHE A N 1
ATOM 1417 C CA . PHE A 1 180 ? 11.070 -11.515 -3.772 1.00 89.31 180 PHE A CA 1
ATOM 1418 C C . PHE A 1 180 ? 9.961 -11.450 -4.814 1.00 89.31 180 PHE A C 1
ATOM 1420 O O . PHE A 1 180 ? 10.180 -11.177 -5.992 1.00 89.31 180 PHE A O 1
ATOM 1427 N N . LYS A 1 181 ? 8.737 -11.627 -4.338 1.00 90.19 181 LYS A N 1
ATOM 1428 C CA . LYS A 1 181 ? 7.508 -11.441 -5.090 1.00 90.19 181 LYS A CA 1
ATOM 1429 C C . LYS A 1 181 ? 6.659 -10.387 -4.398 1.00 90.19 181 LYS A C 1
ATOM 1431 O O . LYS A 1 181 ? 6.420 -10.450 -3.193 1.00 90.19 181 LYS A O 1
ATOM 1436 N N . LEU A 1 182 ? 6.206 -9.414 -5.171 1.00 90.38 182 LEU A N 1
ATOM 1437 C CA . LEU A 1 182 ? 5.299 -8.357 -4.761 1.00 90.38 182 LEU A CA 1
ATOM 1438 C C . LEU A 1 182 ? 3.925 -8.652 -5.363 1.00 90.38 182 LEU A C 1
ATOM 1440 O O . LEU A 1 182 ? 3.765 -8.679 -6.579 1.00 90.38 182 LEU A O 1
ATOM 1444 N N . CYS A 1 183 ? 2.933 -8.877 -4.509 1.00 91.44 183 CYS A N 1
ATOM 1445 C CA . CYS A 1 183 ? 1.548 -9.112 -4.909 1.00 91.44 183 CYS A CA 1
ATOM 1446 C C . CYS A 1 183 ? 0.691 -7.918 -4.499 1.00 91.44 183 CYS A C 1
ATOM 1448 O O . CYS A 1 183 ? 0.793 -7.451 -3.367 1.00 91.44 183 CYS A O 1
ATOM 1450 N N . CYS A 1 184 ? -0.157 -7.443 -5.401 1.00 90.56 184 CYS A N 1
ATOM 1451 C CA . CYS A 1 184 ? -1.036 -6.302 -5.229 1.00 90.56 184 CYS A CA 1
ATOM 1452 C C . CYS A 1 184 ? -2.496 -6.725 -5.399 1.00 90.56 184 CYS A C 1
ATOM 1454 O O . CYS A 1 184 ? -2.874 -7.316 -6.406 1.00 90.56 184 CYS A O 1
ATOM 1456 N N . TYR A 1 185 ? -3.329 -6.355 -4.433 1.00 91.00 185 TYR A N 1
ATOM 1457 C CA . TYR A 1 185 ? -4.778 -6.464 -4.511 1.00 91.00 185 TYR A CA 1
ATOM 1458 C C . TYR A 1 185 ? -5.403 -5.072 -4.464 1.00 91.00 185 TYR A C 1
ATOM 1460 O O . TYR A 1 185 ? -5.282 -4.362 -3.466 1.00 91.00 185 TYR A O 1
ATOM 1468 N N . GLN A 1 186 ? -6.081 -4.673 -5.540 1.00 89.81 186 GLN A N 1
ATOM 1469 C CA . GLN A 1 186 ? -6.821 -3.416 -5.601 1.00 89.81 186 GLN A CA 1
ATOM 1470 C C . GLN A 1 186 ? -8.312 -3.643 -5.331 1.00 89.81 186 GLN A C 1
ATOM 1472 O O . GLN A 1 186 ? -8.976 -4.435 -5.991 1.00 89.81 186 GLN A O 1
ATOM 1477 N N . THR A 1 187 ? -8.855 -2.868 -4.400 1.00 89.50 187 THR A N 1
ATOM 1478 C CA . THR A 1 187 ? -10.289 -2.808 -4.096 1.00 89.50 187 THR A CA 1
ATOM 1479 C C . THR A 1 187 ? -11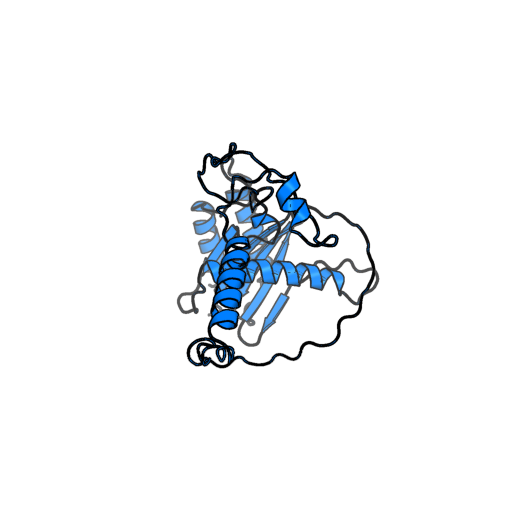.030 -1.849 -5.031 1.00 89.50 187 THR A C 1
ATOM 1481 O O . THR A 1 187 ? -10.442 -0.931 -5.609 1.00 89.50 187 THR A O 1
ATOM 1484 N N . LEU A 1 188 ? -12.356 -2.001 -5.119 1.00 85.62 188 LEU A N 1
ATOM 1485 C CA . LEU A 1 188 ? -13.228 -1.118 -5.908 1.00 85.62 188 LEU A CA 1
ATOM 1486 C C . LEU A 1 188 ? -13.176 0.350 -5.451 1.00 85.62 188 LEU A C 1
ATOM 1488 O O . LEU A 1 188 ? -13.382 1.252 -6.255 1.00 85.62 188 LEU A O 1
ATOM 1492 N N . THR A 1 189 ? -12.853 0.601 -4.178 1.00 84.12 189 THR A N 1
ATOM 1493 C CA . THR A 1 189 ? -12.674 1.956 -3.629 1.00 84.12 189 THR A CA 1
ATOM 1494 C C . THR A 1 189 ? -11.325 2.583 -3.990 1.00 84.12 189 THR A C 1
ATOM 1496 O O . THR A 1 189 ? -11.032 3.683 -3.530 1.00 84.12 189 THR A O 1
ATOM 1499 N N . GLY A 1 190 ? -10.483 1.882 -4.757 1.00 83.69 190 GLY A N 1
ATOM 1500 C CA . GLY A 1 190 ? -9.154 2.337 -5.166 1.00 83.69 190 GLY A CA 1
ATOM 1501 C C . GLY A 1 190 ? -8.041 2.037 -4.161 1.00 83.69 190 GLY A C 1
ATOM 1502 O O . GLY A 1 190 ? -6.885 2.379 -4.434 1.00 83.69 190 GLY A O 1
ATOM 1503 N N . THR A 1 191 ? -8.355 1.375 -3.037 1.00 87.12 191 THR A N 1
ATOM 1504 C CA . THR A 1 191 ? -7.361 0.982 -2.031 1.00 87.12 191 THR A CA 1
ATOM 1505 C C . THR A 1 191 ? -6.566 -0.234 -2.514 1.00 87.12 191 THR A C 1
ATOM 1507 O O . THR A 1 191 ? -7.171 -1.266 -2.798 1.00 87.12 191 THR A O 1
ATOM 1510 N N . LYS A 1 192 ? -5.240 -0.126 -2.625 1.00 90.19 192 LYS A N 1
ATOM 1511 C CA . LYS A 1 192 ? -4.297 -1.166 -3.050 1.00 90.19 192 LYS A CA 1
ATOM 1512 C C . LYS A 1 192 ? -3.566 -1.737 -1.841 1.00 90.19 192 LYS A C 1
ATOM 1514 O O . LYS A 1 192 ? -3.026 -0.985 -1.041 1.00 90.19 192 LYS A O 1
ATOM 1519 N N . PHE A 1 193 ? -3.539 -3.054 -1.745 1.00 91.94 193 PHE A N 1
ATOM 1520 C CA . PHE A 1 193 ? -2.900 -3.843 -0.702 1.00 91.94 193 PHE A CA 1
ATOM 1521 C C . PHE A 1 193 ? -1.705 -4.540 -1.337 1.00 91.94 193 PHE A C 1
ATOM 1523 O O . PHE A 1 193 ? -1.897 -5.342 -2.242 1.00 91.94 193 PHE A O 1
ATOM 1530 N N . LEU A 1 194 ? -0.489 -4.237 -0.901 1.00 91.62 194 LEU A N 1
ATOM 1531 C CA . LEU A 1 194 ? 0.733 -4.833 -1.428 1.00 91.62 194 LEU A CA 1
ATOM 1532 C C . LEU A 1 194 ? 1.388 -5.712 -0.382 1.00 91.62 194 LEU A C 1
ATOM 1534 O O . LEU A 1 194 ? 1.745 -5.211 0.677 1.00 91.62 194 LEU A O 1
ATOM 1538 N N . ILE A 1 195 ? 1.645 -6.972 -0.708 1.00 91.25 195 ILE A N 1
ATOM 1539 C CA . ILE A 1 195 ? 2.464 -7.874 0.103 1.00 91.25 195 ILE A CA 1
ATOM 1540 C C . ILE A 1 195 ? 3.758 -8.173 -0.639 1.00 91.25 195 ILE A C 1
ATOM 1542 O O . ILE A 1 195 ? 3.726 -8.560 -1.803 1.00 91.25 195 ILE A O 1
ATOM 1546 N N . ILE A 1 196 ? 4.887 -8.020 0.048 1.00 90.00 196 ILE A N 1
ATOM 1547 C CA . ILE A 1 196 ? 6.194 -8.481 -0.418 1.00 90.00 196 ILE A CA 1
ATOM 1548 C C . ILE A 1 196 ? 6.541 -9.730 0.385 1.00 90.00 196 ILE A C 1
ATOM 1550 O O . ILE A 1 196 ? 6.567 -9.690 1.618 1.00 90.00 196 ILE A O 1
ATOM 1554 N N . ALA A 1 197 ? 6.796 -10.832 -0.307 1.00 89.00 197 ALA A N 1
ATOM 1555 C CA . ALA A 1 197 ? 7.140 -12.123 0.277 1.00 89.00 197 ALA A CA 1
ATOM 1556 C C . ALA A 1 197 ? 8.201 -12.829 -0.577 1.00 89.00 197 ALA A C 1
ATOM 1558 O O . ALA A 1 197 ? 8.552 -12.366 -1.662 1.00 89.00 197 ALA A O 1
ATOM 1559 N N . GLU A 1 198 ? 8.724 -13.946 -0.089 1.00 87.25 198 GLU A N 1
ATOM 1560 C CA . GLU A 1 198 ? 9.556 -14.843 -0.892 1.00 87.25 198 GLU A CA 1
ATOM 1561 C C . GLU A 1 198 ? 8.741 -15.452 -2.061 1.00 87.25 198 GLU A C 1
ATOM 1563 O O . GLU A 1 198 ? 7.561 -15.765 -1.861 1.00 87.25 198 GLU A O 1
ATOM 1568 N N . PRO A 1 199 ? 9.325 -15.675 -3.259 1.00 83.75 199 PRO A N 1
ATOM 1569 C CA . PRO A 1 199 ? 8.600 -16.234 -4.411 1.00 83.75 199 PRO A CA 1
ATOM 1570 C C . PRO A 1 199 ? 7.964 -17.604 -4.139 1.00 83.75 199 PRO A C 1
ATOM 1572 O O . PRO A 1 199 ? 6.891 -17.911 -4.656 1.00 83.75 199 PRO A O 1
ATOM 1575 N N . THR A 1 200 ? 8.588 -18.400 -3.266 1.00 81.06 200 THR A N 1
ATOM 1576 C CA . THR A 1 200 ? 8.135 -19.736 -2.853 1.00 81.06 200 THR A CA 1
ATOM 1577 C C . THR A 1 200 ? 6.832 -19.708 -2.041 1.00 81.06 200 THR A C 1
ATOM 1579 O O . THR A 1 200 ? 6.186 -20.742 -1.859 1.00 81.06 200 THR A O 1
ATOM 1582 N N . HIS A 1 201 ? 6.428 -18.549 -1.510 1.00 77.69 201 HIS A N 1
ATOM 1583 C CA . HIS A 1 201 ? 5.265 -18.459 -0.635 1.00 77.69 201 HIS A CA 1
ATOM 1584 C C . HIS A 1 201 ? 3.949 -18.507 -1.432 1.00 77.69 201 HIS A C 1
ATOM 1586 O O . HIS A 1 201 ? 3.614 -17.596 -2.192 1.00 77.69 201 HIS A O 1
ATOM 1592 N N . GLY A 1 202 ? 3.185 -19.587 -1.251 1.00 78.00 202 GLY A N 1
ATOM 1593 C CA . GLY A 1 202 ? 1.842 -19.743 -1.816 1.00 78.00 202 GLY A CA 1
ATOM 1594 C C . GLY A 1 202 ? 0.759 -19.012 -1.010 1.00 78.00 202 GLY A C 1
ATOM 1595 O O . GLY A 1 202 ? 0.993 -18.552 0.101 1.00 78.00 202 GLY A O 1
ATOM 1596 N N . ASN A 1 203 ? -0.461 -18.947 -1.554 1.00 82.75 203 ASN A N 1
ATOM 1597 C CA . ASN A 1 203 ? -1.667 -18.422 -0.885 1.00 82.75 203 ASN A CA 1
ATOM 1598 C C . ASN A 1 203 ? -1.655 -16.927 -0.495 1.00 82.75 203 ASN A C 1
ATOM 1600 O O . ASN A 1 203 ? -2.444 -16.504 0.356 1.00 82.75 203 ASN A O 1
ATOM 1604 N N . ILE A 1 204 ? -0.831 -16.101 -1.147 1.00 86.69 204 ILE A N 1
ATOM 1605 C CA . ILE A 1 204 ? -0.771 -14.651 -0.887 1.00 86.69 204 ILE A CA 1
ATOM 1606 C C . ILE A 1 204 ? -2.111 -13.958 -1.206 1.00 86.69 204 ILE A C 1
ATOM 1608 O O . ILE A 1 204 ? -2.513 -13.045 -0.489 1.00 86.69 204 ILE A O 1
ATOM 1612 N N . ASP A 1 205 ? -2.861 -14.428 -2.206 1.00 87.12 205 ASP A N 1
ATOM 1613 C CA . ASP A 1 205 ? -4.173 -13.866 -2.567 1.00 87.12 205 ASP A CA 1
ATOM 1614 C C . ASP A 1 205 ? -5.200 -13.968 -1.434 1.00 87.12 205 ASP A C 1
ATOM 1616 O O . ASP A 1 205 ? -5.970 -13.041 -1.173 1.00 87.12 205 ASP A O 1
ATOM 1620 N N . LEU A 1 206 ? -5.209 -15.101 -0.727 1.00 89.69 206 LEU A N 1
ATOM 1621 C CA . LEU A 1 206 ? -6.107 -15.320 0.403 1.00 89.69 206 LEU A CA 1
ATOM 1622 C C . LEU A 1 206 ? -5.692 -14.466 1.603 1.00 89.69 206 LEU A C 1
ATOM 1624 O O . LEU A 1 206 ? -6.554 -13.938 2.307 1.00 89.69 206 LEU A O 1
ATOM 1628 N N . LEU A 1 207 ? -4.384 -14.288 1.804 1.00 91.31 207 LEU A N 1
ATOM 1629 C CA . LEU A 1 207 ? -3.852 -13.374 2.806 1.00 91.31 207 LEU A CA 1
ATOM 1630 C C . LEU A 1 207 ? -4.275 -11.927 2.511 1.00 91.31 207 LEU A C 1
ATOM 1632 O O . LEU A 1 207 ? -4.811 -11.279 3.402 1.00 91.31 207 LEU A O 1
ATOM 1636 N N . LEU A 1 208 ? -4.137 -11.456 1.266 1.00 91.38 208 LEU A N 1
ATOM 1637 C CA . LEU A 1 208 ? -4.568 -10.118 0.836 1.00 91.38 208 LEU A CA 1
ATOM 1638 C C . LEU A 1 208 ? -6.061 -9.878 1.099 1.00 91.38 208 LEU A C 1
ATOM 1640 O O . LEU A 1 208 ? -6.430 -8.837 1.645 1.00 91.38 208 LEU A O 1
ATOM 1644 N N . ARG A 1 209 ? -6.918 -10.854 0.775 1.00 91.62 209 ARG A N 1
ATOM 1645 C CA . ARG A 1 209 ? -8.363 -10.769 1.051 1.00 91.62 209 ARG A CA 1
ATOM 1646 C C . ARG A 1 209 ? -8.662 -10.699 2.548 1.00 91.62 209 ARG A C 1
ATOM 1648 O O . ARG A 1 209 ? -9.410 -9.829 2.973 1.00 91.62 209 ARG A O 1
ATOM 1655 N N . ARG A 1 210 ? -8.019 -11.538 3.365 1.00 93.44 210 ARG A N 1
ATOM 1656 C CA . ARG A 1 210 ? -8.186 -11.487 4.829 1.00 93.44 210 ARG A CA 1
ATOM 1657 C C . ARG A 1 210 ? -7.656 -10.186 5.434 1.00 93.44 210 ARG A C 1
ATOM 1659 O O . ARG A 1 210 ? -8.245 -9.660 6.372 1.00 93.44 210 ARG A O 1
ATOM 1666 N N . THR A 1 211 ? -6.563 -9.641 4.904 1.00 93.88 211 THR A N 1
ATOM 1667 C CA . THR A 1 211 ? -6.061 -8.319 5.297 1.00 93.88 211 THR A CA 1
ATOM 1668 C C . THR A 1 211 ? -7.076 -7.223 4.971 1.00 93.88 211 THR A C 1
ATOM 1670 O O . THR A 1 211 ? -7.251 -6.307 5.774 1.00 93.88 211 THR A O 1
ATOM 1673 N N . TYR A 1 212 ? -7.772 -7.321 3.834 1.00 94.06 212 TYR A N 1
ATOM 1674 C CA . TYR A 1 212 ? -8.865 -6.412 3.492 1.00 94.06 212 TYR A CA 1
ATOM 1675 C C . TYR A 1 212 ? -10.036 -6.511 4.481 1.00 94.06 212 TYR A C 1
ATOM 1677 O O . TYR A 1 212 ? -10.512 -5.475 4.941 1.00 94.06 212 TYR A O 1
ATOM 1685 N N . ASP A 1 213 ? -10.429 -7.716 4.899 1.00 94.69 213 ASP A N 1
ATOM 1686 C CA . ASP A 1 213 ? -11.486 -7.894 5.907 1.00 94.69 213 ASP A CA 1
ATOM 1687 C C . ASP A 1 213 ? -11.112 -7.224 7.246 1.00 94.69 213 ASP A C 1
ATOM 1689 O O . ASP A 1 213 ? -11.887 -6.445 7.806 1.00 94.69 213 ASP A O 1
ATOM 1693 N N . ILE A 1 214 ? -9.874 -7.431 7.717 1.00 94.88 214 ILE A N 1
ATOM 1694 C CA . ILE A 1 214 ? -9.339 -6.783 8.930 1.00 94.88 214 ILE A CA 1
ATOM 1695 C C . ILE A 1 214 ? -9.314 -5.251 8.765 1.00 94.88 214 ILE A C 1
ATOM 1697 O O . ILE A 1 214 ? -9.642 -4.514 9.698 1.00 94.88 214 ILE A O 1
ATOM 1701 N N . TYR A 1 215 ? -8.951 -4.745 7.585 1.00 93.56 215 TYR A N 1
ATOM 1702 C CA . TYR A 1 215 ? -8.986 -3.310 7.291 1.00 93.56 215 TYR A CA 1
ATOM 1703 C C . TYR A 1 215 ? -10.412 -2.748 7.381 1.00 93.56 215 TYR A C 1
ATOM 1705 O O . TYR A 1 215 ? -10.636 -1.716 8.021 1.00 93.56 215 TYR A O 1
ATOM 1713 N N . CYS A 1 216 ? -11.394 -3.436 6.802 1.00 92.94 216 CYS A N 1
ATOM 1714 C CA . CYS A 1 216 ? -12.796 -3.046 6.897 1.00 92.94 216 CYS A CA 1
ATOM 1715 C C . CYS A 1 216 ? -13.280 -3.000 8.352 1.00 92.94 216 CYS A C 1
ATOM 1717 O O . CYS A 1 216 ? -13.947 -2.044 8.744 1.00 92.94 216 CYS A O 1
ATOM 1719 N N . ASP A 1 217 ? -12.904 -3.979 9.172 1.00 93.56 217 ASP A N 1
ATOM 1720 C CA . ASP A 1 217 ? -13.385 -4.082 10.548 1.00 93.56 217 ASP A CA 1
ATOM 1721 C C . ASP A 1 217 ? -12.757 -3.072 11.510 1.00 93.56 217 ASP A C 1
ATOM 1723 O O . ASP A 1 217 ? -13.470 -2.501 12.335 1.00 93.56 217 ASP A O 1
ATOM 1727 N N . TYR A 1 218 ? -11.448 -2.831 11.423 1.00 92.75 218 TYR A N 1
ATOM 1728 C CA . TYR A 1 218 ? -10.736 -2.010 12.413 1.00 92.75 218 TYR A CA 1
ATOM 1729 C C . TYR A 1 218 ? -10.427 -0.587 11.948 1.00 92.75 218 TYR A C 1
ATOM 1731 O O . TYR A 1 218 ? -10.135 0.271 12.784 1.00 92.75 218 TYR A O 1
ATOM 1739 N N . VAL A 1 219 ? -10.467 -0.329 10.638 1.00 91.75 219 VAL A N 1
ATOM 1740 C CA . VAL A 1 219 ? -10.148 0.986 10.065 1.00 91.75 219 VAL A CA 1
ATOM 1741 C C . VAL A 1 219 ? -11.414 1.661 9.554 1.00 91.75 219 VAL A C 1
ATOM 1743 O O . VAL A 1 219 ? -11.709 2.774 9.973 1.00 91.75 219 VAL A O 1
ATOM 1746 N N . MET A 1 220 ? -12.212 0.987 8.719 1.00 88.44 220 MET A N 1
ATOM 1747 C CA . MET A 1 220 ? -13.421 1.602 8.140 1.00 88.44 220 MET A CA 1
ATOM 1748 C C . MET A 1 220 ? -14.572 1.758 9.136 1.00 88.44 220 MET A C 1
ATOM 1750 O O . MET A 1 220 ? -15.377 2.672 8.983 1.00 88.44 220 MET A O 1
ATOM 1754 N N . LYS A 1 221 ? -14.651 0.911 10.169 1.00 91.38 221 LYS A N 1
ATOM 1755 C CA . LYS A 1 221 ? -15.640 1.074 11.251 1.00 91.38 221 LYS A CA 1
ATOM 1756 C C . LYS A 1 221 ? -15.195 2.053 12.339 1.00 91.38 221 LYS A C 1
ATOM 1758 O O . LYS A 1 221 ? -15.976 2.319 13.248 1.00 91.38 221 LYS A O 1
ATOM 1763 N N . ASN A 1 222 ? -13.964 2.569 12.292 1.00 89.94 222 ASN A N 1
ATOM 1764 C CA . ASN A 1 222 ? -13.484 3.519 13.288 1.00 89.94 222 ASN A CA 1
ATOM 1765 C C . ASN A 1 222 ? -13.988 4.936 12.944 1.00 89.94 222 ASN A C 1
ATOM 1767 O O . ASN A 1 222 ? -13.514 5.513 11.965 1.00 89.94 222 ASN A O 1
ATOM 1771 N N . PRO A 1 223 ? -14.896 5.532 13.742 1.00 90.19 223 PRO A N 1
ATOM 1772 C CA . PRO A 1 223 ? -15.473 6.845 13.439 1.00 90.19 223 PRO A CA 1
ATOM 1773 C C . PRO A 1 223 ? -14.456 7.993 13.514 1.00 90.19 223 PRO A C 1
ATOM 1775 O O . PRO A 1 223 ? -14.718 9.072 12.995 1.00 90.19 223 PRO A O 1
ATOM 1778 N N . PHE A 1 224 ? -13.299 7.773 14.144 1.00 88.31 224 PHE A N 1
ATOM 1779 C CA . PHE A 1 224 ? -12.223 8.761 14.255 1.00 88.31 224 PHE A CA 1
ATOM 1780 C C . PHE A 1 224 ? -11.159 8.613 13.163 1.00 88.31 224 PHE A C 1
ATOM 1782 O O . PHE A 1 224 ? -10.171 9.347 13.162 1.00 88.31 224 PHE A O 1
ATOM 1789 N N . TYR A 1 225 ? -11.315 7.645 12.258 1.00 85.69 225 TYR A N 1
ATOM 1790 C CA . TYR A 1 225 ? -10.389 7.474 11.152 1.00 85.69 225 TYR A CA 1
ATOM 1791 C C . TYR A 1 225 ? -10.781 8.379 9.986 1.00 85.69 225 TYR A C 1
ATOM 1793 O O . TYR A 1 225 ? -11.784 8.154 9.308 1.00 85.69 225 TYR A O 1
ATOM 1801 N N . THR A 1 226 ? -9.946 9.377 9.718 1.00 84.75 226 THR A N 1
ATOM 1802 C CA . THR A 1 226 ? -10.044 10.167 8.493 1.00 84.75 226 THR A CA 1
ATOM 1803 C C . THR A 1 226 ? -9.357 9.405 7.357 1.00 84.75 226 THR A C 1
ATOM 1805 O O . THR A 1 226 ? -8.189 9.026 7.510 1.00 84.75 226 THR A O 1
ATOM 1808 N N . PRO A 1 227 ? -10.038 9.171 6.218 1.00 79.31 227 PRO A N 1
ATOM 1809 C CA . PRO A 1 227 ? -9.405 8.615 5.029 1.00 79.31 227 PRO A CA 1
ATOM 1810 C C . PRO A 1 227 ? -8.152 9.403 4.645 1.00 79.31 227 PRO A C 1
ATOM 1812 O O . PRO A 1 227 ? -8.058 10.595 4.917 1.00 79.31 227 PRO A O 1
ATOM 1815 N N . GLU A 1 228 ? -7.204 8.725 4.002 1.00 75.56 228 GLU A N 1
ATOM 1816 C CA . GLU A 1 228 ? -5.934 9.303 3.550 1.00 75.56 228 GLU A CA 1
ATOM 1817 C C . GLU A 1 228 ? -4.929 9.693 4.650 1.00 75.56 228 GLU A C 1
ATOM 1819 O O . GLU A 1 228 ? -3.810 10.105 4.346 1.00 75.56 228 GLU A O 1
ATOM 1824 N N . MET A 1 229 ? -5.271 9.485 5.925 1.00 83.69 229 MET A N 1
ATOM 1825 C CA . MET A 1 229 ? -4.328 9.601 7.036 1.00 83.69 229 MET A CA 1
ATOM 1826 C C . MET A 1 229 ? -3.678 8.249 7.367 1.00 83.69 229 MET A C 1
ATOM 1828 O O . MET A 1 229 ? -4.306 7.194 7.182 1.00 83.69 229 MET A O 1
ATOM 1832 N N . PRO A 1 230 ? -2.445 8.252 7.915 1.00 87.19 230 PRO A N 1
ATOM 1833 C CA . PRO A 1 230 ? -1.793 7.032 8.366 1.00 87.19 230 PRO A CA 1
ATOM 1834 C C . PRO A 1 230 ? -2.644 6.260 9.378 1.00 87.19 230 PRO A C 1
ATOM 1836 O O . PRO A 1 230 ? -3.172 6.827 10.338 1.00 87.19 230 PRO A O 1
ATOM 1839 N N . ILE A 1 231 ? -2.752 4.949 9.180 1.00 89.25 231 ILE A N 1
ATOM 1840 C CA . ILE A 1 231 ? -3.494 4.047 10.059 1.00 89.25 231 ILE A CA 1
ATOM 1841 C C . ILE A 1 231 ? -2.662 3.819 11.323 1.00 89.25 231 ILE A C 1
ATOM 1843 O O . ILE A 1 231 ? -1.593 3.219 11.270 1.00 89.25 231 ILE A O 1
ATOM 1847 N N . LYS A 1 232 ? -3.170 4.284 12.468 1.00 88.62 232 LYS A N 1
ATOM 1848 C CA . LYS A 1 232 ? -2.526 4.154 13.792 1.00 88.62 232 LYS A CA 1
ATOM 1849 C C . LYS A 1 232 ? -3.281 3.216 14.744 1.00 88.62 232 LYS A C 1
ATOM 1851 O O . LYS A 1 232 ? -3.100 3.274 15.953 1.00 88.62 232 LYS A O 1
ATOM 1856 N N . SER A 1 233 ? -4.194 2.401 14.215 1.00 90.06 233 SER A N 1
ATOM 1857 C CA . SER A 1 233 ? -5.042 1.519 15.023 1.00 90.06 233 SER A CA 1
ATOM 1858 C C . SER A 1 233 ? -4.243 0.323 15.551 1.00 90.06 233 SER A C 1
ATOM 1860 O O . SER A 1 233 ? -3.866 -0.565 14.790 1.00 90.06 233 SER A O 1
ATOM 1862 N N . GLU A 1 234 ? -4.038 0.253 16.866 1.00 91.75 234 GLU A N 1
ATOM 1863 C CA . GLU A 1 234 ? -3.339 -0.870 17.516 1.00 91.75 234 GLU A CA 1
ATOM 1864 C C . GLU A 1 234 ? -4.084 -2.206 17.360 1.00 91.75 234 GLU A C 1
ATOM 1866 O O . GLU A 1 234 ? -3.476 -3.280 17.285 1.00 91.75 234 GLU A O 1
ATOM 1871 N N . LEU A 1 235 ? -5.419 -2.150 17.284 1.00 92.31 235 LEU A N 1
ATOM 1872 C CA . LEU A 1 235 ? -6.258 -3.320 17.029 1.00 92.31 235 LEU A CA 1
ATOM 1873 C C . LEU A 1 235 ? -6.025 -3.867 15.619 1.00 92.31 235 LEU A C 1
ATOM 1875 O O . LEU A 1 235 ? -5.972 -5.084 15.438 1.00 92.31 235 LEU A O 1
ATOM 1879 N N . PHE A 1 236 ? -5.850 -2.982 14.634 1.00 93.75 236 PHE A N 1
ATOM 1880 C CA . PHE A 1 236 ? -5.504 -3.378 13.272 1.00 93.75 236 PHE A CA 1
ATOM 1881 C C . PHE A 1 236 ? -4.140 -4.083 13.248 1.00 93.75 236 PHE A C 1
ATOM 1883 O O . PHE A 1 236 ? -4.045 -5.214 12.770 1.00 93.75 236 PHE A O 1
ATOM 1890 N N . ASP A 1 237 ? -3.123 -3.481 13.873 1.00 93.06 237 ASP A N 1
ATOM 1891 C CA . ASP A 1 237 ? -1.771 -4.048 13.966 1.00 93.06 237 ASP A CA 1
ATOM 1892 C C . ASP A 1 237 ? -1.748 -5.428 14.623 1.00 93.06 237 ASP A C 1
ATOM 1894 O O . ASP A 1 237 ? -1.136 -6.373 14.115 1.00 93.06 237 ASP A O 1
ATOM 1898 N N . SER A 1 238 ? -2.442 -5.562 15.752 1.00 94.06 238 SER A N 1
ATOM 1899 C CA . SER A 1 238 ? -2.459 -6.796 16.534 1.00 94.06 238 SER A CA 1
ATOM 1900 C C . SER A 1 238 ? -3.109 -7.950 15.771 1.00 94.06 238 SER A C 1
ATOM 1902 O O . SER A 1 238 ? -2.613 -9.078 15.809 1.00 94.06 238 SER A O 1
ATOM 1904 N N . ASN A 1 239 ? -4.218 -7.695 15.073 1.00 94.00 239 ASN A N 1
ATOM 1905 C CA . ASN A 1 239 ? -4.913 -8.729 14.306 1.00 94.00 239 ASN A CA 1
ATOM 1906 C C . ASN A 1 239 ? -4.180 -9.079 13.011 1.00 94.00 239 ASN A C 1
ATOM 1908 O O . ASN A 1 239 ? -4.111 -10.256 12.655 1.00 94.00 239 ASN A O 1
ATOM 1912 N N . LEU A 1 240 ? -3.553 -8.098 12.360 1.00 93.38 240 LEU A N 1
ATOM 1913 C CA . LEU A 1 240 ? -2.722 -8.352 11.191 1.00 93.38 240 LEU A CA 1
ATOM 1914 C C . LEU A 1 240 ? -1.495 -9.209 11.542 1.00 93.38 240 LEU A C 1
ATOM 1916 O O . LEU A 1 240 ? -1.202 -10.185 10.851 1.00 93.38 240 LEU A O 1
ATOM 1920 N N . ALA A 1 241 ? -0.823 -8.909 12.656 1.00 91.94 241 ALA A N 1
ATOM 1921 C CA . ALA A 1 241 ? 0.297 -9.712 13.140 1.00 91.94 241 ALA A CA 1
ATOM 1922 C C . ALA A 1 241 ? -0.121 -11.156 13.471 1.00 91.94 241 ALA A C 1
ATOM 1924 O O . ALA A 1 241 ? 0.624 -12.093 13.180 1.00 91.94 241 ALA A O 1
ATOM 1925 N N . LYS A 1 242 ? -1.316 -11.359 14.045 1.00 92.69 242 LYS A N 1
ATOM 1926 C CA . LYS A 1 242 ? -1.875 -12.704 14.280 1.00 92.69 242 LYS A CA 1
ATOM 1927 C C . LYS A 1 242 ? -2.119 -13.449 12.968 1.00 92.69 242 LYS A C 1
ATOM 1929 O O . LYS A 1 242 ? -1.723 -14.606 12.861 1.00 92.69 242 LYS A O 1
ATOM 1934 N N . LEU A 1 243 ? -2.725 -12.790 11.979 1.00 91.50 243 LEU A N 1
ATOM 1935 C CA . LEU A 1 243 ? -3.005 -13.381 10.669 1.00 91.50 243 LEU A CA 1
ATOM 1936 C C . LEU A 1 243 ? -1.717 -13.830 9.966 1.00 91.50 243 LEU A C 1
ATOM 1938 O O . LEU A 1 243 ? -1.640 -14.949 9.469 1.00 91.50 243 LEU A O 1
ATOM 1942 N N . ILE A 1 244 ? -0.685 -12.988 9.968 1.00 89.00 244 ILE A N 1
ATOM 1943 C CA . ILE A 1 244 ? 0.589 -13.300 9.308 1.00 89.00 244 ILE A CA 1
ATOM 1944 C C . ILE A 1 244 ? 1.324 -14.434 10.023 1.00 89.00 244 ILE A C 1
ATOM 1946 O O . ILE A 1 244 ? 1.842 -15.332 9.363 1.00 89.00 244 ILE A O 1
ATOM 1950 N N . LYS A 1 245 ? 1.298 -14.469 11.361 1.00 86.81 245 LYS A N 1
ATOM 1951 C CA .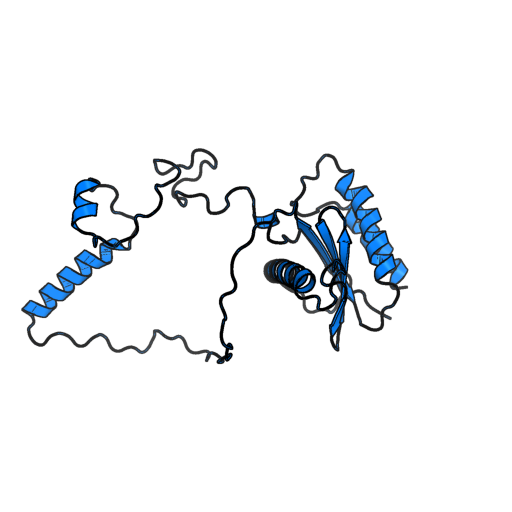 LYS A 1 245 ? 1.846 -15.599 12.128 1.00 86.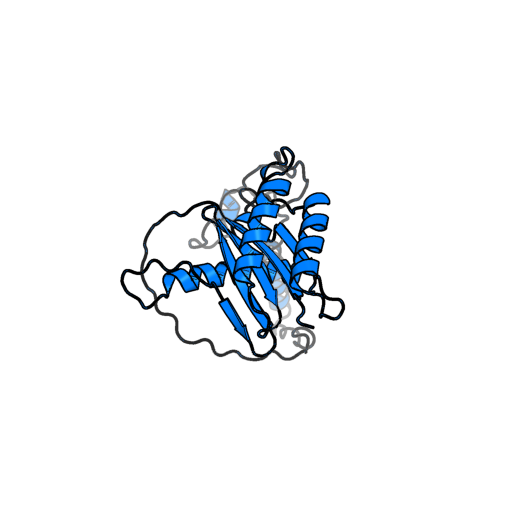81 245 LYS A CA 1
ATOM 1952 C C . LYS A 1 245 ? 1.156 -16.924 11.796 1.00 86.81 245 LYS A C 1
ATOM 1954 O O . LYS A 1 245 ? 1.841 -17.934 11.701 1.00 86.81 245 LYS A O 1
ATOM 1959 N N . GLN A 1 246 ? -0.162 -16.925 11.592 1.00 86.06 246 GLN A N 1
ATOM 1960 C CA . GLN A 1 246 ? -0.912 -18.132 11.220 1.00 86.06 246 GLN A CA 1
ATOM 1961 C C . GLN A 1 246 ? -0.554 -18.658 9.829 1.00 86.06 246 GLN A C 1
ATOM 1963 O O . GLN A 1 246 ? -0.595 -19.861 9.619 1.00 86.06 246 GLN A O 1
ATOM 1968 N N . VAL A 1 247 ? -0.238 -17.769 8.885 1.00 80.69 247 VAL A N 1
ATOM 1969 C CA . VAL A 1 247 ? 0.119 -18.142 7.505 1.00 80.69 247 VAL A CA 1
ATOM 1970 C C . VAL A 1 247 ? 1.603 -18.502 7.373 1.00 80.69 247 VAL A C 1
ATOM 1972 O O . VAL A 1 247 ? 1.980 -19.273 6.496 1.00 80.69 247 VAL A O 1
ATOM 1975 N N . SER A 1 248 ? 2.445 -17.959 8.253 1.00 70.19 248 SER A N 1
ATOM 1976 C CA . SER A 1 248 ? 3.870 -18.286 8.328 1.00 70.19 248 SER A CA 1
ATOM 1977 C C . SER A 1 248 ? 4.165 -19.566 9.126 1.00 70.19 248 SER A C 1
ATOM 1979 O O . SER A 1 248 ? 5.313 -20.016 9.090 1.00 70.19 248 SER A O 1
ATOM 1981 N N . SER A 1 249 ? 3.187 -20.102 9.869 1.00 56.75 249 SER A N 1
ATOM 1982 C CA . SER A 1 249 ? 3.307 -21.359 10.631 1.00 56.75 249 SER A CA 1
ATOM 1983 C C . SER A 1 249 ? 2.963 -22.560 9.760 1.00 56.75 249 SER A C 1
ATOM 1985 O O . SER A 1 249 ? 3.685 -23.572 9.872 1.00 56.75 249 SER A O 1
#